Protein AF-A0A4T0ABC5-F1 (afdb_monomer_lite)

Secondary structure (DSSP, 8-state):
------SS-SS--TT--HHHHHHH--HHHHHHHSEEES----TTTTTT-B-TTT---SS--TT--HHHHHHHHHHHH-TTSPPPS-BB--SSS-EEE-HHHHTTS-HHHHHHHHHHHHH--S-HHHHHHHHHTTHHHHTT--SB----HHHHHHHHH---S---SSSS--TTT----SSSSPPTTTTSB-TTS-B--TTT-

pLDDT: mean 90.0, std 11.98, range [28.0, 98.31]

Structure (mmCIF, N/CA/C/O backbone):
data_AF-A0A4T0ABC5-F1
#
_entry.id   AF-A0A4T0ABC5-F1
#
loop_
_atom_site.group_PDB
_atom_site.id
_atom_site.type_symbol
_atom_site.label_atom_id
_atom_site.label_alt_id
_atom_site.label_comp_id
_atom_site.label_asym_id
_atom_site.label_entity_id
_atom_site.label_seq_id
_atom_site.pdbx_PDB_ins_code
_atom_site.Cartn_x
_atom_site.Cartn_y
_atom_site.Cartn_z
_atom_site.occupancy
_atom_site.B_iso_or_equiv
_atom_site.auth_seq_id
_atom_site.auth_comp_id
_atom_site.auth_asym_id
_atom_site.auth_atom_id
_atom_site.pdbx_PDB_model_num
ATOM 1 N N . MET A 1 1 ? 17.453 2.826 13.432 1.00 28.00 1 MET A N 1
ATOM 2 C CA . MET A 1 1 ? 17.153 3.620 12.219 1.00 28.00 1 MET A CA 1
ATOM 3 C C . MET A 1 1 ? 16.015 2.924 11.501 1.00 28.00 1 MET A C 1
ATOM 5 O O . MET A 1 1 ? 16.267 2.026 10.711 1.00 28.00 1 MET A O 1
ATO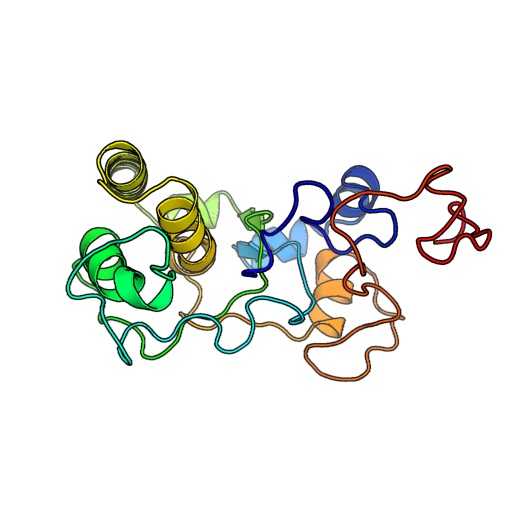M 9 N N . SER A 1 2 ? 14.775 3.271 11.853 1.00 32.69 2 SER A N 1
ATOM 10 C CA . SER A 1 2 ? 13.608 2.843 11.079 1.00 32.69 2 SER A CA 1
ATOM 11 C C . SER A 1 2 ? 13.778 3.388 9.658 1.00 32.69 2 SER A C 1
ATOM 13 O O . SER A 1 2 ? 14.101 4.577 9.532 1.00 32.69 2 SER A O 1
ATOM 15 N N . PRO A 1 3 ? 13.640 2.579 8.597 1.00 41.06 3 PRO A N 1
ATOM 16 C CA . PRO A 1 3 ? 13.662 3.103 7.247 1.00 41.06 3 PRO A CA 1
ATOM 17 C C . PRO A 1 3 ? 12.389 3.934 7.093 1.00 41.06 3 PRO A C 1
ATOM 19 O O . PRO A 1 3 ? 11.307 3.410 6.849 1.00 41.06 3 PRO A O 1
ATOM 22 N N . PHE A 1 4 ? 12.498 5.245 7.298 1.00 41.34 4 PHE A N 1
ATOM 23 C CA . PHE A 1 4 ? 11.475 6.169 6.837 1.00 41.34 4 PHE A CA 1
ATOM 24 C C . PHE A 1 4 ? 11.279 5.883 5.343 1.00 41.34 4 PHE A C 1
ATOM 26 O O . PHE A 1 4 ? 12.242 6.001 4.581 1.00 41.34 4 PHE A O 1
ATOM 33 N N . CYS A 1 5 ? 10.068 5.461 4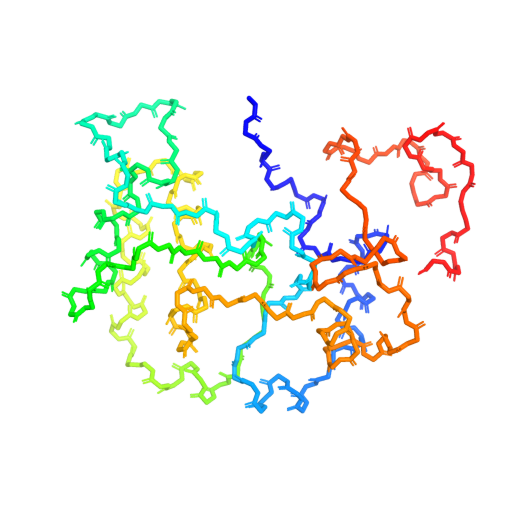.943 1.00 46.62 5 CYS A N 1
ATOM 34 C CA . CYS A 1 5 ? 9.661 5.349 3.537 1.00 46.62 5 CYS A CA 1
ATOM 35 C C . CYS A 1 5 ? 9.800 6.782 2.954 1.00 46.62 5 CYS A C 1
ATOM 37 O O . CYS A 1 5 ? 8.964 7.660 3.168 1.00 46.62 5 CYS A O 1
ATOM 39 N N . ALA A 1 6 ? 10.978 7.060 2.380 1.00 38.78 6 ALA A N 1
ATOM 40 C CA . ALA A 1 6 ? 11.422 8.385 1.970 1.00 38.78 6 ALA A CA 1
ATOM 41 C C . ALA A 1 6 ? 10.607 8.879 0.771 1.00 38.78 6 ALA A C 1
ATOM 43 O O . ALA A 1 6 ? 10.177 8.092 -0.068 1.00 38.78 6 ALA A O 1
ATOM 44 N N . LEU A 1 7 ? 10.455 10.202 0.667 1.00 41.31 7 LEU A N 1
ATOM 45 C CA . LEU A 1 7 ? 9.673 10.900 -0.365 1.00 41.31 7 LEU A CA 1
ATOM 46 C C . LEU A 1 7 ? 10.049 10.534 -1.821 1.00 41.31 7 LEU A C 1
ATOM 48 O O . LEU A 1 7 ? 9.263 10.773 -2.735 1.00 41.31 7 LEU A O 1
ATOM 52 N N . TYR A 1 8 ? 11.227 9.939 -2.032 1.00 48.62 8 TYR A N 1
ATOM 53 C CA . TYR A 1 8 ? 11.707 9.399 -3.303 1.00 48.62 8 TYR A CA 1
ATOM 54 C C . TYR A 1 8 ? 11.655 7.866 -3.246 1.00 48.62 8 TYR A C 1
ATOM 56 O O . TYR A 1 8 ? 12.639 7.226 -2.888 1.00 48.62 8 TYR A O 1
ATOM 64 N N . GLY A 1 9 ? 10.491 7.269 -3.516 1.00 59.19 9 GLY A N 1
ATOM 65 C CA . GLY A 1 9 ? 10.377 5.808 -3.464 1.00 59.19 9 GLY A CA 1
ATOM 66 C C . GLY A 1 9 ? 9.021 5.240 -3.086 1.00 59.19 9 GLY A C 1
ATOM 67 O O . GLY A 1 9 ? 9.003 4.210 -2.430 1.00 59.19 9 GLY A O 1
ATOM 68 N N . TYR A 1 10 ? 7.901 5.862 -3.468 1.00 70.88 10 TYR A N 1
ATOM 69 C CA . TYR A 1 10 ? 6.564 5.290 -3.224 1.00 70.88 10 TYR A CA 1
ATOM 70 C C . TYR A 1 10 ? 6.116 4.275 -4.287 1.00 70.88 10 TYR A C 1
ATOM 72 O O . TYR A 1 10 ? 5.101 3.613 -4.098 1.00 70.88 10 TYR A O 1
ATOM 80 N N . ASN A 1 11 ? 6.860 4.153 -5.390 1.00 80.69 11 ASN A N 1
ATOM 81 C CA . ASN A 1 11 ? 6.592 3.221 -6.485 1.00 80.69 11 ASN A CA 1
ATOM 82 C C . ASN A 1 11 ? 7.844 2.407 -6.826 1.00 80.69 11 ASN A C 1
ATOM 84 O O . ASN A 1 11 ? 8.946 2.748 -6.391 1.00 80.69 11 ASN A O 1
ATOM 88 N N . ASP A 1 12 ? 7.630 1.361 -7.618 1.00 89.31 12 ASP A N 1
ATOM 89 C CA . ASP A 1 12 ? 8.653 0.408 -8.041 1.00 89.31 12 ASP A CA 1
ATOM 90 C C . ASP A 1 12 ? 9.212 0.704 -9.445 1.00 89.31 12 ASP A C 1
ATOM 92 O O . ASP A 1 12 ? 9.789 -0.172 -10.088 1.00 89.31 12 ASP A O 1
ATOM 96 N N . ASP A 1 13 ? 9.012 1.912 -9.982 1.00 89.69 13 ASP A N 1
ATOM 97 C CA . ASP A 1 13 ? 9.684 2.303 -11.222 1.00 89.69 13 ASP A CA 1
ATOM 98 C C . ASP A 1 13 ? 11.185 2.515 -10.932 1.00 89.69 13 ASP A C 1
ATOM 100 O O . ASP A 1 13 ? 11.518 3.229 -9.981 1.00 89.69 13 ASP A O 1
ATOM 104 N N . PRO A 1 14 ? 12.106 1.953 -11.741 1.00 88.12 14 PRO A N 1
ATOM 105 C CA . PRO A 1 14 ? 13.549 2.095 -11.530 1.00 88.12 14 PRO A CA 1
ATOM 106 C C . PRO A 1 14 ? 14.033 3.549 -11.490 1.00 88.12 14 PRO A C 1
ATOM 108 O O . PRO A 1 14 ? 15.075 3.844 -10.902 1.00 88.12 14 PRO A O 1
ATOM 111 N N . LEU A 1 15 ? 13.291 4.467 -12.123 1.00 87.56 15 LEU A N 1
ATOM 112 C CA . LEU A 1 15 ? 13.595 5.896 -12.147 1.00 87.56 15 LEU A CA 1
ATOM 113 C C . LEU A 1 15 ? 12.816 6.694 -11.092 1.00 87.56 15 LEU A C 1
ATOM 115 O O . LEU A 1 15 ? 12.972 7.916 -11.013 1.00 87.56 15 LEU A O 1
ATOM 119 N N . TYR A 1 16 ? 12.000 6.017 -10.280 1.00 85.06 16 TYR A N 1
ATOM 120 C CA . TYR A 1 16 ? 11.042 6.591 -9.337 1.00 85.06 16 TYR A CA 1
ATOM 121 C C . TYR A 1 16 ? 10.036 7.539 -10.008 1.00 85.06 16 TYR A C 1
ATOM 123 O O . TYR A 1 16 ? 9.537 8.481 -9.386 1.00 85.06 16 TYR A O 1
ATOM 131 N N . ASP A 1 17 ? 9.721 7.295 -11.284 1.00 86.00 17 ASP A N 1
ATOM 132 C CA . ASP A 1 17 ? 8.836 8.136 -12.082 1.00 86.00 17 ASP A CA 1
ATOM 133 C C . ASP A 1 17 ? 7.376 7.654 -12.012 1.00 86.00 17 ASP A C 1
ATOM 135 O O . ASP A 1 17 ? 6.970 6.611 -12.544 1.00 86.00 17 ASP A O 1
ATOM 139 N N . GLY A 1 18 ? 6.539 8.480 -11.382 1.00 86.69 18 GLY A N 1
ATOM 140 C CA . GLY A 1 18 ? 5.106 8.231 -11.289 1.00 86.69 18 GLY A CA 1
ATOM 141 C C . GLY A 1 18 ? 4.389 8.249 -12.643 1.00 86.69 18 GLY A C 1
ATOM 142 O O . GLY A 1 18 ? 3.420 7.517 -12.814 1.00 86.69 18 GLY A O 1
ATOM 143 N N . VAL A 1 19 ? 4.841 9.027 -13.632 1.00 89.31 19 VAL A N 1
ATOM 144 C CA . VAL A 1 19 ? 4.195 9.089 -14.956 1.00 89.31 19 VAL A CA 1
ATOM 145 C C . VAL A 1 19 ? 4.342 7.754 -15.679 1.00 89.31 19 VAL A C 1
ATOM 147 O O . VAL A 1 19 ? 3.366 7.249 -16.236 1.00 89.31 19 VAL A O 1
ATOM 150 N N . ARG A 1 20 ? 5.533 7.149 -15.619 1.00 88.50 20 ARG A N 1
ATOM 151 C CA . ARG A 1 20 ? 5.809 5.824 -16.191 1.00 88.50 20 ARG A CA 1
ATOM 152 C C . ARG A 1 20 ? 4.930 4.756 -15.556 1.00 88.50 20 ARG A C 1
ATOM 154 O O . ARG A 1 20 ? 4.227 4.047 -16.279 1.00 88.50 20 ARG A O 1
ATOM 161 N N . THR A 1 21 ? 4.881 4.739 -14.225 1.00 89.00 21 THR A N 1
ATOM 162 C CA . THR A 1 21 ? 3.997 3.870 -13.433 1.00 89.00 21 THR A CA 1
ATOM 163 C C . THR A 1 21 ? 2.533 4.020 -13.868 1.00 89.00 21 THR A C 1
ATOM 165 O O . THR A 1 21 ? 1.889 3.048 -14.262 1.00 89.00 21 THR A O 1
ATOM 168 N N . LEU A 1 22 ? 2.008 5.251 -13.877 1.00 91.38 22 LEU A N 1
ATOM 169 C CA . LEU A 1 22 ? 0.606 5.535 -14.200 1.00 91.38 22 LEU A CA 1
ATOM 170 C C . LEU A 1 22 ? 0.250 5.210 -15.659 1.00 91.38 22 LEU A C 1
ATOM 172 O O . LEU A 1 22 ? -0.854 4.739 -15.924 1.00 91.38 22 LEU A O 1
ATOM 176 N N . SER A 1 23 ? 1.171 5.423 -16.604 1.00 93.31 23 SER A N 1
ATOM 177 C CA . SER A 1 23 ? 0.945 5.159 -18.034 1.00 93.31 23 SER A CA 1
ATOM 178 C C . SER A 1 23 ? 0.730 3.680 -18.370 1.00 93.31 23 SER A C 1
ATOM 180 O O . SER A 1 23 ? 0.126 3.364 -19.395 1.00 93.31 23 SER A O 1
ATOM 182 N N . ARG A 1 24 ? 1.207 2.777 -17.506 1.00 94.38 24 ARG A N 1
ATOM 183 C CA . ARG A 1 24 ? 1.129 1.323 -17.688 1.00 94.38 24 ARG A CA 1
ATOM 184 C C . ARG A 1 24 ? -0.053 0.679 -16.960 1.00 94.38 24 ARG A C 1
ATOM 186 O O . ARG A 1 24 ? -0.340 -0.495 -17.206 1.00 94.38 24 ARG A O 1
ATOM 193 N N . LEU A 1 25 ? -0.746 1.434 -16.101 1.00 94.75 25 LEU A N 1
ATOM 194 C CA . LEU A 1 25 ? -1.810 0.912 -15.247 1.00 94.75 25 LEU A CA 1
ATOM 195 C C . LEU A 1 25 ? -2.923 0.227 -16.040 1.00 94.75 25 LEU A C 1
ATOM 197 O O . LEU A 1 25 ? -3.588 0.825 -16.889 1.00 94.75 25 LEU A O 1
ATOM 201 N N . GLN A 1 26 ? -3.198 -1.021 -15.678 1.00 97.06 26 GLN A N 1
ATOM 202 C CA . GLN A 1 26 ? -4.308 -1.788 -16.222 1.00 97.06 26 GLN A CA 1
ATOM 203 C C . GLN A 1 26 ? -5.594 -1.517 -15.443 1.00 97.06 26 GLN A C 1
ATOM 205 O O . GLN A 1 26 ? -5.928 -2.208 -14.480 1.00 97.06 26 GLN A O 1
ATOM 210 N N . LEU A 1 27 ? -6.357 -0.516 -15.893 1.00 96.00 27 LEU A N 1
ATOM 211 C CA . LEU A 1 27 ? -7.620 -0.129 -15.253 1.00 96.00 27 LEU A CA 1
ATOM 212 C C . LEU A 1 27 ? -8.613 -1.293 -15.144 1.00 96.00 27 LEU A C 1
ATOM 214 O O . LEU A 1 27 ? -9.282 -1.408 -14.124 1.00 96.00 27 LEU A O 1
ATOM 218 N N . THR A 1 28 ? -8.687 -2.176 -16.145 1.00 97.06 28 THR A N 1
ATOM 219 C CA . THR A 1 28 ? -9.562 -3.360 -16.099 1.00 97.06 28 THR A CA 1
ATOM 220 C C . THR A 1 28 ? -9.227 -4.249 -14.904 1.00 97.06 28 THR A C 1
ATOM 222 O O . THR A 1 28 ? -10.120 -4.591 -14.134 1.00 97.06 28 THR A O 1
ATOM 225 N N . TYR A 1 29 ? -7.940 -4.535 -14.684 1.00 96.94 29 TYR A N 1
ATOM 226 C CA . TYR A 1 29 ? -7.495 -5.334 -13.545 1.00 96.94 29 TYR A CA 1
ATOM 227 C C . TYR A 1 29 ? -7.793 -4.638 -12.210 1.00 96.94 29 TYR A C 1
ATOM 229 O O . TYR A 1 29 ? -8.288 -5.268 -11.282 1.00 96.94 29 TYR A O 1
ATOM 237 N N . ILE A 1 30 ? -7.573 -3.323 -12.117 1.00 95.56 30 ILE A N 1
ATOM 238 C CA . ILE A 1 30 ? -7.879 -2.545 -10.902 1.00 95.56 30 ILE A CA 1
ATOM 239 C C . ILE A 1 30 ? -9.380 -2.580 -10.588 1.00 95.56 30 ILE A C 1
ATOM 241 O O . ILE A 1 30 ? -9.768 -2.736 -9.431 1.00 95.56 30 ILE A O 1
ATOM 245 N N . LEU A 1 31 ? -10.236 -2.445 -11.604 1.00 97.31 31 LEU A N 1
ATOM 246 C CA . LEU A 1 31 ? -11.689 -2.512 -11.442 1.00 97.31 31 LEU A CA 1
ATOM 247 C C . LEU A 1 31 ? -12.152 -3.909 -11.006 1.00 97.31 31 LEU A C 1
ATOM 249 O O . LEU A 1 31 ? -13.045 -4.001 -10.168 1.00 97.31 31 LEU A O 1
ATOM 253 N N . GLU A 1 32 ? -11.538 -4.971 -11.532 1.00 97.06 32 GLU A N 1
ATOM 254 C CA . GLU A 1 32 ? -11.811 -6.359 -11.136 1.00 97.06 32 GLU A CA 1
ATOM 255 C C . GLU A 1 32 ? -11.354 -6.658 -9.704 1.00 97.06 32 GLU A C 1
ATOM 257 O O . GLU A 1 32 ? -12.093 -7.263 -8.930 1.00 97.06 32 GLU A O 1
ATOM 262 N N . GLN A 1 33 ? -10.147 -6.225 -9.330 1.00 97.31 33 GLN A N 1
ATOM 263 C CA . GLN A 1 33 ? -9.591 -6.472 -7.999 1.00 97.31 33 GLN A CA 1
ATOM 264 C C . GLN A 1 33 ? -10.176 -5.561 -6.924 1.00 97.31 33 GLN A C 1
ATOM 266 O O . GLN A 1 33 ? -10.122 -5.896 -5.738 1.00 97.31 33 GLN A O 1
ATOM 271 N N . GLY A 1 34 ? -10.693 -4.397 -7.308 1.00 97.62 34 GLY A N 1
ATOM 272 C CA . GLY A 1 34 ? -11.280 -3.412 -6.412 1.00 97.62 34 GLY A CA 1
ATOM 273 C C . GLY A 1 34 ? -10.269 -2.571 -5.629 1.00 97.62 34 GLY A C 1
ATOM 274 O O . GLY A 1 34 ? -10.490 -1.375 -5.463 1.00 97.62 34 GLY A O 1
ATOM 275 N N . TYR A 1 35 ? -9.158 -3.170 -5.201 1.00 97.44 35 TYR A N 1
ATOM 276 C CA . TYR A 1 35 ? -8.011 -2.527 -4.561 1.00 97.44 35 TYR A CA 1
ATOM 277 C C . TYR A 1 35 ? -6.712 -3.171 -5.045 1.00 97.44 35 TYR A C 1
ATOM 279 O O . TYR A 1 35 ? -6.618 -4.400 -5.100 1.00 97.44 35 TYR A O 1
ATOM 287 N N . VAL A 1 36 ? -5.717 -2.339 -5.353 1.00 95.62 36 VAL A N 1
ATOM 288 C CA . VAL A 1 36 ? -4.365 -2.738 -5.760 1.00 95.62 36 VAL A CA 1
ATOM 289 C C . VAL A 1 36 ? -3.354 -1.762 -5.151 1.00 95.62 36 VAL A C 1
ATOM 291 O O . VAL A 1 36 ? -3.486 -0.554 -5.348 1.00 95.62 36 VAL A O 1
ATOM 294 N N . ASN A 1 37 ? -2.337 -2.272 -4.452 1.00 94.06 37 ASN A N 1
ATOM 295 C CA . ASN A 1 37 ? -1.158 -1.479 -4.093 1.00 94.06 37 ASN A CA 1
ATOM 296 C C . ASN A 1 37 ? -0.282 -1.298 -5.348 1.00 94.06 37 ASN A C 1
ATOM 298 O O . ASN A 1 37 ? -0.139 -2.235 -6.131 1.00 94.06 37 ASN A O 1
ATOM 302 N N . LEU A 1 38 ? 0.246 -0.093 -5.580 1.00 92.69 38 LEU A N 1
ATOM 303 C CA . LEU A 1 38 ? 1.089 0.187 -6.749 1.00 92.69 38 LEU A CA 1
ATOM 304 C C . LEU A 1 38 ? 2.551 -0.243 -6.552 1.00 92.69 38 LEU A C 1
ATOM 306 O O . LEU A 1 38 ? 3.320 -0.209 -7.510 1.00 92.69 38 LEU A O 1
ATOM 310 N N . ARG A 1 39 ? 2.915 -0.676 -5.342 1.00 92.56 39 ARG A N 1
ATOM 311 C CA . ARG A 1 39 ? 4.112 -1.461 -5.052 1.00 92.56 39 ARG A CA 1
ATOM 312 C C . ARG A 1 39 ? 3.788 -2.952 -5.126 1.00 92.56 39 ARG A C 1
ATOM 314 O O . ARG A 1 39 ? 2.822 -3.411 -4.518 1.00 92.56 39 ARG A O 1
ATOM 321 N N . CYS A 1 40 ? 4.621 -3.696 -5.841 1.00 94.25 40 CYS A N 1
ATOM 322 C CA . CYS A 1 40 ? 4.509 -5.136 -6.041 1.00 94.25 40 CYS A CA 1
ATOM 323 C C . CYS A 1 40 ? 5.538 -5.933 -5.230 1.00 94.25 40 CYS A C 1
ATOM 325 O O . CYS A 1 40 ? 5.231 -7.040 -4.795 1.00 94.25 40 CYS A O 1
ATOM 327 N N . VAL A 1 41 ? 6.752 -5.409 -5.014 1.00 93.62 41 VAL A N 1
ATOM 328 C CA . VAL A 1 41 ? 7.780 -6.140 -4.247 1.00 93.62 41 VAL A CA 1
ATOM 329 C C . VAL A 1 41 ? 7.491 -6.157 -2.749 1.00 93.62 41 VAL A C 1
ATOM 331 O O . VAL A 1 41 ? 6.876 -5.246 -2.189 1.00 93.62 41 VAL A O 1
ATOM 334 N N . TRP A 1 42 ? 7.984 -7.196 -2.080 1.00 93.06 42 TRP A N 1
ATOM 335 C CA . TRP A 1 42 ? 7.813 -7.419 -0.643 1.00 93.06 42 TRP A CA 1
ATOM 336 C C . TRP A 1 42 ? 8.951 -6.837 0.191 1.00 93.06 42 TRP A C 1
ATOM 338 O O . TRP A 1 42 ? 8.947 -6.979 1.407 1.00 93.06 42 TRP A O 1
ATOM 348 N N . THR A 1 43 ? 9.911 -6.155 -0.443 1.00 86.62 43 THR A N 1
ATOM 349 C CA . THR A 1 43 ? 11.126 -5.622 0.196 1.00 86.62 43 THR A CA 1
ATOM 350 C C . THR A 1 43 ? 10.854 -4.820 1.471 1.00 86.62 43 THR A C 1
ATOM 352 O O . THR A 1 43 ? 11.711 -4.760 2.346 1.00 86.62 43 THR A O 1
ATOM 355 N N . LEU A 1 44 ? 9.676 -4.200 1.573 1.00 86.06 44 LEU A N 1
ATOM 356 C CA . LEU A 1 44 ? 9.175 -3.550 2.778 1.00 86.06 44 LEU A CA 1
ATOM 357 C C . LEU A 1 44 ? 7.699 -3.928 2.949 1.00 86.06 44 LEU A C 1
ATOM 359 O O . LEU A 1 44 ? 6.946 -3.811 1.980 1.00 86.06 44 LEU A O 1
ATOM 363 N N . GLY A 1 45 ? 7.271 -4.314 4.151 1.00 89.31 45 GLY A N 1
ATOM 364 C CA . GLY A 1 45 ? 5.856 -4.453 4.504 1.00 89.31 45 GLY A CA 1
ATOM 365 C C . GLY A 1 45 ? 5.217 -5.840 4.363 1.00 89.31 45 GLY A C 1
ATOM 366 O O . GLY A 1 45 ? 4.233 -6.151 5.036 1.00 89.31 45 GLY A O 1
ATOM 367 N N . CYS A 1 46 ? 5.758 -6.699 3.504 1.00 93.06 46 CYS A N 1
ATOM 368 C CA . CYS A 1 46 ? 5.252 -8.056 3.297 1.00 93.06 46 CYS A CA 1
ATOM 369 C C . CYS A 1 46 ? 6.264 -9.107 3.778 1.00 93.06 46 CYS A C 1
ATOM 371 O O . CYS A 1 46 ? 7.467 -8.873 3.683 1.00 93.06 46 CYS A O 1
ATOM 373 N N . PRO A 1 47 ? 5.813 -10.295 4.225 1.00 93.00 47 PRO A N 1
ATOM 374 C CA . PRO A 1 47 ? 4.415 -10.691 4.434 1.00 93.00 47 PRO A CA 1
ATOM 375 C C . PRO A 1 47 ? 3.861 -10.350 5.826 1.00 93.00 47 PRO A C 1
ATOM 377 O O . PRO A 1 47 ? 2.649 -10.355 6.016 1.00 93.00 47 PRO A O 1
ATOM 380 N N . HIS A 1 48 ? 4.733 -10.061 6.790 1.00 93.31 48 HIS A N 1
ATOM 381 C CA . HIS A 1 48 ? 4.383 -9.881 8.197 1.00 93.31 48 HIS A CA 1
ATOM 382 C C . HIS A 1 48 ? 5.121 -8.662 8.747 1.00 93.31 48 HIS A C 1
ATOM 384 O O . HIS A 1 48 ? 6.145 -8.801 9.406 1.00 93.31 48 HIS A O 1
ATOM 390 N N . GLU A 1 49 ? 4.657 -7.464 8.401 1.00 92.62 49 GLU A N 1
ATOM 391 C CA . GLU A 1 49 ? 5.290 -6.243 8.908 1.00 92.62 49 GLU A CA 1
ATOM 392 C C . GLU A 1 49 ? 4.882 -5.964 10.339 1.00 92.62 49 GLU A C 1
ATOM 394 O O . GLU A 1 49 ? 5.730 -5.627 11.155 1.00 92.62 49 GLU A O 1
ATOM 399 N N . ILE A 1 50 ? 3.579 -6.062 10.610 1.00 94.00 50 ILE A N 1
ATOM 400 C CA . ILE A 1 50 ? 3.026 -5.670 11.897 1.00 94.00 50 ILE A CA 1
ATOM 401 C C . ILE A 1 50 ? 2.533 -6.905 12.623 1.00 94.00 50 ILE A C 1
ATOM 403 O O . ILE A 1 50 ? 1.745 -7.682 12.076 1.00 94.00 50 ILE A O 1
ATOM 407 N N . HIS A 1 51 ? 2.962 -7.038 13.875 1.00 94.94 51 HIS A N 1
ATOM 408 C CA . HIS A 1 51 ? 2.541 -8.075 14.814 1.00 94.94 51 HIS A CA 1
ATOM 409 C C . HIS A 1 51 ? 1.809 -7.433 16.002 1.00 94.94 51 HIS A C 1
ATOM 411 O O . HIS A 1 51 ? 2.412 -7.195 17.050 1.00 94.94 51 HIS A O 1
ATOM 417 N N . PRO A 1 52 ? 0.501 -7.120 15.872 1.00 92.81 52 PRO A N 1
ATOM 418 C CA . PRO A 1 52 ? -0.202 -6.271 16.838 1.00 92.81 52 PRO A CA 1
ATOM 419 C C . PRO A 1 52 ? -0.281 -6.843 18.26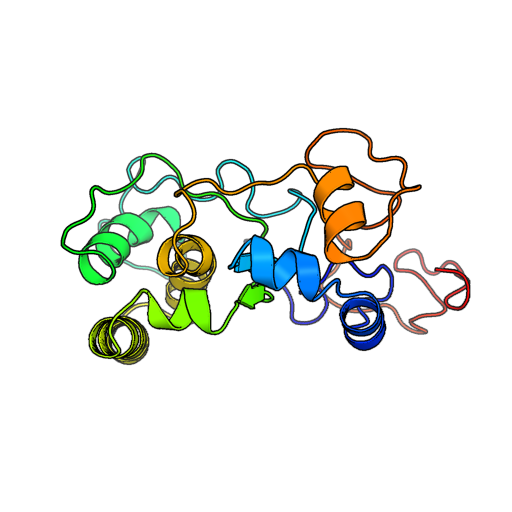2 1.00 92.81 52 PRO A C 1
ATOM 421 O O . PRO A 1 52 ? -0.604 -6.115 19.199 1.00 92.81 52 PRO A O 1
ATOM 424 N N . LEU A 1 53 ? -0.069 -8.153 18.426 1.00 91.38 53 LEU A N 1
ATOM 425 C CA . LEU A 1 53 ? -0.290 -8.872 19.682 1.00 91.38 53 LEU A CA 1
ATOM 426 C C . LEU A 1 53 ? 0.996 -9.200 20.453 1.00 91.38 53 LEU A C 1
ATOM 428 O O . LEU A 1 53 ? 0.893 -9.627 21.603 1.00 91.38 53 LEU A O 1
ATOM 432 N N . ASP A 1 54 ? 2.176 -9.001 19.864 1.00 88.06 54 ASP A N 1
ATOM 433 C CA . ASP A 1 54 ? 3.428 -9.476 20.461 1.00 88.06 54 ASP A CA 1
ATOM 434 C C . ASP A 1 54 ? 3.839 -8.616 21.661 1.00 88.06 54 ASP A C 1
ATOM 436 O O . ASP A 1 54 ? 4.059 -9.132 22.761 1.00 88.06 54 ASP A O 1
ATOM 440 N N . HIS A 1 55 ? 3.905 -7.293 21.478 1.00 79.88 55 HIS A N 1
ATOM 441 C CA . HIS A 1 55 ? 4.436 -6.366 22.481 1.00 79.88 55 HIS A CA 1
ATOM 442 C C . HIS A 1 55 ? 3.725 -4.997 22.434 1.00 79.88 55 HIS A C 1
ATOM 444 O O . HIS A 1 55 ? 4.255 -4.065 21.828 1.00 79.88 55 HIS A O 1
ATOM 450 N N . PRO A 1 56 ? 2.538 -4.834 23.052 1.00 82.62 56 PRO A N 1
ATOM 451 C CA . PRO A 1 56 ? 1.892 -3.523 23.139 1.00 82.62 56 PRO A CA 1
ATOM 452 C C . PRO A 1 56 ? 2.728 -2.555 23.991 1.00 82.62 56 PRO A C 1
ATOM 454 O O . PRO A 1 56 ? 3.352 -2.966 24.969 1.00 82.62 56 PRO A O 1
ATOM 457 N N . ALA A 1 57 ? 2.736 -1.269 23.632 1.00 80.50 57 ALA A N 1
ATOM 458 C CA . ALA A 1 57 ? 3.412 -0.243 24.425 1.00 80.50 57 ALA A CA 1
ATOM 459 C C . ALA A 1 57 ? 2.583 0.123 25.664 1.00 80.50 57 ALA A C 1
ATOM 461 O O . ALA A 1 57 ? 1.405 0.458 25.546 1.00 80.50 57 ALA A O 1
ATOM 462 N N . ASP A 1 58 ? 3.223 0.126 26.837 1.00 78.31 58 ASP A N 1
ATOM 463 C CA . ASP A 1 58 ? 2.634 0.674 28.068 1.00 78.31 58 ASP A CA 1
ATOM 464 C C . ASP A 1 58 ? 2.620 2.216 28.055 1.00 78.31 58 ASP A C 1
ATOM 466 O O . ASP A 1 58 ? 1.707 2.842 28.591 1.00 78.31 58 ASP A O 1
ATOM 470 N N . GLU A 1 59 ? 3.625 2.830 27.420 1.00 85.56 59 GLU A N 1
ATOM 471 C CA . GLU A 1 59 ? 3.769 4.277 27.238 1.00 85.56 59 GLU A CA 1
ATOM 472 C C . GLU A 1 59 ? 4.257 4.575 25.813 1.00 85.56 59 GLU A C 1
ATOM 474 O O . GLU A 1 59 ? 5.142 3.893 25.291 1.00 85.56 59 GLU A O 1
ATOM 479 N N . ILE A 1 60 ? 3.674 5.595 25.177 1.00 86.25 60 ILE A N 1
ATOM 480 C CA . ILE A 1 60 ? 4.060 6.034 23.832 1.00 86.25 60 ILE A CA 1
ATOM 481 C C . ILE A 1 60 ? 5.230 7.013 23.957 1.00 86.25 60 ILE A C 1
ATOM 483 O O . ILE A 1 60 ? 5.134 8.034 24.634 1.00 86.25 60 ILE A O 1
ATOM 487 N N . THR A 1 61 ? 6.334 6.701 23.288 1.00 85.00 61 THR A N 1
ATOM 488 C CA . THR A 1 61 ? 7.578 7.481 23.285 1.00 85.00 61 THR A CA 1
ATOM 489 C C . THR A 1 61 ? 8.080 7.672 21.853 1.00 85.00 61 THR A C 1
ATOM 491 O O . THR A 1 61 ? 7.548 7.079 20.917 1.00 85.00 61 THR A O 1
ATOM 494 N N . SER A 1 62 ? 9.154 8.443 21.666 1.00 79.62 62 SER A N 1
ATOM 495 C CA . SER A 1 62 ? 9.786 8.619 20.348 1.00 79.62 62 SER A CA 1
ATOM 496 C C . SER A 1 62 ? 10.370 7.329 19.753 1.00 79.62 62 SER A C 1
ATOM 498 O O . SER A 1 62 ? 10.639 7.277 18.558 1.00 79.62 62 SER A O 1
ATOM 500 N N . GLU A 1 63 ? 10.589 6.298 20.576 1.00 82.12 63 GLU A N 1
ATOM 501 C CA . GLU A 1 63 ? 11.092 4.983 20.149 1.00 82.12 63 GLU A CA 1
ATOM 502 C C . GLU A 1 63 ? 9.956 3.973 19.915 1.00 82.12 63 GLU A C 1
ATOM 504 O O . GLU A 1 63 ? 10.204 2.803 19.624 1.00 82.12 63 GLU A O 1
ATOM 509 N N . THR A 1 64 ? 8.698 4.393 20.075 1.00 86.25 64 THR A N 1
ATOM 510 C CA . THR A 1 64 ? 7.544 3.530 19.838 1.00 86.25 64 THR A CA 1
ATOM 511 C C . THR A 1 64 ? 7.439 3.187 18.355 1.00 86.25 64 THR A C 1
ATOM 513 O O . THR A 1 64 ? 7.594 4.038 17.481 1.00 86.25 64 THR A O 1
ATOM 516 N N . HIS A 1 65 ? 7.152 1.919 18.073 1.00 88.06 65 HIS A N 1
ATOM 517 C CA . HIS A 1 65 ? 6.948 1.397 16.723 1.00 88.06 65 HIS A CA 1
ATOM 518 C C . HIS A 1 65 ? 5.467 1.107 16.463 1.00 88.06 65 HIS A C 1
ATOM 520 O O . HIS A 1 65 ? 4.683 0.944 17.399 1.00 88.06 65 HIS A O 1
ATOM 526 N N . ALA A 1 66 ? 5.086 1.005 15.186 1.00 87.94 66 ALA A N 1
ATOM 527 C CA . ALA A 1 66 ? 3.698 0.767 14.791 1.00 87.94 66 ALA A CA 1
ATOM 528 C C . ALA A 1 66 ? 3.101 -0.488 15.449 1.00 87.94 66 ALA A C 1
ATOM 530 O O . ALA A 1 66 ? 1.989 -0.411 15.960 1.00 87.94 66 ALA A O 1
ATOM 531 N N . ASP A 1 67 ? 3.853 -1.588 15.539 1.00 89.75 67 ASP A N 1
ATOM 532 C CA . ASP A 1 67 ? 3.437 -2.851 16.179 1.00 89.75 67 ASP A CA 1
ATOM 533 C C . ASP A 1 67 ? 2.888 -2.661 17.587 1.00 89.75 67 ASP A C 1
ATOM 535 O O . ASP A 1 67 ? 1.913 -3.299 17.979 1.00 89.75 67 ASP A O 1
ATOM 539 N N . GLN A 1 68 ? 3.478 -1.724 18.326 1.00 92.00 68 GLN A N 1
ATOM 540 C CA . GLN A 1 68 ? 3.160 -1.491 19.725 1.00 92.00 68 GLN A CA 1
ATOM 541 C C . GLN A 1 68 ? 1.860 -0.698 19.914 1.00 92.00 68 GLN A C 1
ATOM 543 O O . GLN A 1 68 ? 1.260 -0.756 20.988 1.00 92.00 68 GLN A O 1
ATOM 548 N N . VAL A 1 69 ? 1.417 0.037 18.887 1.00 94.81 69 VAL A N 1
ATOM 549 C CA . VAL A 1 69 ? 0.206 0.881 18.917 1.00 94.81 69 VAL A CA 1
ATOM 550 C C . VAL A 1 69 ? -0.913 0.354 18.017 1.00 94.81 69 VAL A C 1
ATOM 552 O O . VAL A 1 69 ? -2.077 0.724 18.192 1.00 94.81 69 VAL A O 1
ATOM 555 N N . TYR A 1 70 ? -0.597 -0.541 17.076 1.00 95.81 70 TYR A N 1
ATOM 556 C CA . TYR A 1 70 ? -1.524 -0.975 16.035 1.00 95.81 70 TYR A CA 1
ATOM 557 C C . TYR A 1 70 ? -2.757 -1.675 16.602 1.00 95.81 70 TYR A C 1
ATOM 559 O O . TYR A 1 70 ? -3.860 -1.423 16.137 1.00 95.81 70 TYR A O 1
ATOM 567 N N . ALA A 1 71 ? -2.616 -2.517 17.630 1.00 95.75 71 ALA A N 1
ATOM 568 C CA . ALA A 1 71 ? -3.758 -3.216 18.226 1.00 95.75 71 ALA A CA 1
ATOM 569 C C . ALA A 1 71 ? -4.795 -2.265 18.845 1.00 95.75 71 ALA A C 1
ATOM 571 O O . ALA A 1 71 ? -6.000 -2.507 18.728 1.00 95.75 71 ALA A O 1
ATOM 572 N N . ALA A 1 72 ? -4.342 -1.195 19.505 1.00 95.12 72 ALA A N 1
ATOM 573 C CA . ALA A 1 72 ? -5.229 -0.181 20.069 1.00 95.12 72 ALA A CA 1
ATOM 574 C C . ALA A 1 72 ? -5.930 0.592 18.945 1.00 95.12 72 ALA A C 1
ATOM 576 O O . ALA A 1 72 ? -7.159 0.623 18.895 1.00 95.12 72 ALA A O 1
ATOM 577 N N . ALA A 1 73 ? -5.154 1.087 17.979 1.00 96.44 73 ALA A N 1
ATOM 578 C CA . ALA A 1 73 ? -5.687 1.810 16.835 1.00 96.44 73 ALA A CA 1
ATOM 579 C C . ALA A 1 73 ? -6.656 0.963 15.991 1.00 96.44 73 ALA A C 1
ATOM 581 O O . ALA A 1 73 ? -7.709 1.439 15.572 1.00 96.44 73 ALA A O 1
ATOM 582 N N . PHE A 1 74 ? -6.355 -0.320 15.782 1.00 97.12 74 PHE A N 1
ATOM 583 C CA . PHE A 1 74 ? -7.196 -1.237 15.017 1.00 97.12 74 PHE A CA 1
ATOM 584 C C . PHE A 1 74 ? -8.581 -1.399 15.649 1.00 97.12 74 PHE A C 1
ATOM 586 O O . PHE A 1 74 ? -9.573 -1.411 14.927 1.00 97.12 74 PHE A O 1
ATOM 593 N N . LYS A 1 75 ? -8.678 -1.459 16.984 1.00 96.75 75 LYS A N 1
ATOM 594 C CA . LYS A 1 75 ? -9.970 -1.507 17.694 1.00 96.75 75 LYS A CA 1
ATOM 595 C C . LYS A 1 75 ? -10.796 -0.237 17.499 1.00 96.75 75 LYS A C 1
ATOM 597 O O . LYS A 1 75 ? -12.018 -0.311 17.453 1.00 96.75 75 LYS A O 1
ATOM 602 N N . GLU A 1 76 ? -10.156 0.921 17.390 1.00 96.62 76 GLU A N 1
ATOM 603 C CA . GLU A 1 76 ? -10.854 2.186 17.136 1.00 96.62 76 GLU A CA 1
ATOM 604 C C . GLU A 1 76 ? -11.314 2.302 15.676 1.00 96.62 76 GLU A C 1
ATOM 606 O O . GLU A 1 76 ? -12.431 2.747 15.391 1.00 96.62 76 GLU A O 1
ATOM 611 N N . LEU A 1 77 ? -10.468 1.868 14.739 1.00 96.81 77 LEU A N 1
ATOM 612 C CA . LEU A 1 77 ? -10.763 1.885 13.308 1.00 96.81 77 LEU A CA 1
ATOM 613 C C . LEU A 1 77 ? -11.841 0.841 12.952 1.00 96.81 77 LEU A C 1
ATOM 615 O O . LEU A 1 77 ? -12.792 1.153 12.221 1.00 96.81 77 LEU A O 1
ATOM 619 N N . PHE A 1 78 ? -11.738 -0.368 13.507 1.00 96.69 78 PHE A N 1
ATOM 620 C CA . PHE A 1 78 ? -12.566 -1.540 13.203 1.00 96.69 78 PHE A CA 1
ATOM 621 C C . PHE A 1 78 ? -13.156 -2.167 14.485 1.00 96.69 78 PHE A C 1
ATOM 623 O O . PHE A 1 78 ? -12.778 -3.277 14.862 1.00 96.69 78 PHE A O 1
ATOM 630 N N . PRO A 1 79 ? -14.111 -1.495 15.155 1.00 95.25 79 PRO A N 1
ATOM 631 C CA . PRO A 1 79 ? -14.609 -1.910 16.474 1.00 95.25 79 PRO A CA 1
ATOM 632 C C . PRO A 1 79 ? -15.262 -3.297 16.502 1.00 95.25 79 PRO A C 1
ATOM 634 O O . PRO A 1 79 ? -15.238 -3.965 17.534 1.00 95.25 79 PRO A O 1
ATOM 637 N N . ASP A 1 80 ? -15.814 -3.742 15.372 1.00 94.12 80 ASP A N 1
ATOM 638 C CA . ASP A 1 80 ? -16.507 -5.028 15.252 1.00 94.12 80 ASP A CA 1
ATOM 639 C C . ASP A 1 80 ? -15.610 -6.157 14.706 1.00 94.12 80 ASP A C 1
ATOM 641 O O . ASP A 1 80 ? -16.071 -7.288 14.540 1.00 94.12 80 ASP A O 1
ATOM 645 N N . ALA A 1 81 ? -14.339 -5.870 14.398 1.00 95.75 81 ALA A N 1
ATOM 646 C CA . ALA A 1 81 ? -13.405 -6.841 13.837 1.00 95.75 81 ALA A CA 1
ATOM 647 C C . ALA A 1 81 ? -12.430 -7.369 14.905 1.00 95.75 81 ALA A C 1
ATOM 649 O O . ALA A 1 81 ? -11.927 -6.596 15.725 1.00 95.75 81 ALA A O 1
ATOM 650 N N . PRO A 1 82 ? -12.103 -8.675 14.897 1.00 96.56 82 PRO A N 1
ATOM 651 C CA . PRO A 1 82 ? -11.015 -9.185 15.719 1.00 96.56 82 PRO A CA 1
ATOM 652 C C . PRO A 1 82 ? -9.679 -8.597 15.247 1.00 96.56 82 PRO A C 1
ATOM 654 O O . PRO A 1 82 ? -9.464 -8.431 14.046 1.00 96.56 82 PRO A O 1
ATOM 657 N N . ILE A 1 83 ? -8.773 -8.315 16.189 1.00 96.56 83 ILE A N 1
ATOM 658 C CA . ILE A 1 83 ? -7.409 -7.887 15.854 1.00 96.56 83 ILE A CA 1
ATOM 659 C C . ILE A 1 83 ? -6.700 -9.051 15.137 1.00 96.56 83 ILE A C 1
ATOM 661 O O . ILE A 1 83 ? -6.659 -10.148 15.700 1.00 96.56 83 ILE A O 1
ATOM 665 N N . PRO A 1 84 ? -6.138 -8.842 13.933 1.00 96.50 84 PRO A N 1
ATOM 666 C CA . PRO A 1 84 ? -5.367 -9.868 13.241 1.00 96.50 84 PRO A CA 1
ATOM 667 C C . PRO A 1 84 ? -4.063 -10.205 13.971 1.00 96.50 84 PRO A C 1
ATOM 669 O O . PRO A 1 84 ? -3.439 -9.331 14.569 1.00 96.50 84 PRO A O 1
ATOM 672 N N . GLU A 1 85 ? -3.616 -11.457 13.863 1.00 95.56 85 GLU A N 1
ATOM 673 C CA . GLU A 1 85 ? -2.317 -11.891 14.405 1.00 95.56 85 GLU A CA 1
ATOM 674 C C . GLU A 1 85 ? -1.137 -11.203 13.704 1.00 95.56 85 GLU A C 1
ATOM 676 O O . GLU A 1 85 ? -0.113 -10.927 14.324 1.00 95.56 85 GLU A O 1
ATOM 681 N N . SER A 1 86 ? -1.290 -10.899 12.413 1.00 96.44 86 SER A N 1
ATOM 682 C CA . SER A 1 86 ? -0.299 -10.182 11.620 1.00 96.44 86 SER A CA 1
ATOM 683 C C . SER A 1 86 ? -0.970 -9.340 10.537 1.00 96.44 86 SER A C 1
ATOM 685 O O . SER A 1 86 ? -2.050 -9.686 10.046 1.00 96.44 86 SER A O 1
ATOM 687 N N . ILE A 1 87 ? -0.323 -8.236 10.171 1.00 97.06 87 ILE A N 1
ATOM 688 C CA . ILE A 1 87 ? -0.694 -7.374 9.053 1.00 97.06 87 ILE A CA 1
ATOM 689 C C . ILE A 1 87 ? 0.462 -7.342 8.059 1.00 97.06 87 ILE A C 1
ATOM 691 O O . ILE A 1 87 ? 1.623 -7.176 8.443 1.00 97.06 87 ILE A O 1
ATOM 695 N N . GLY A 1 88 ? 0.131 -7.445 6.777 1.00 95.62 88 GLY A N 1
ATOM 696 C CA . GLY A 1 88 ? 1.109 -7.394 5.703 1.00 95.62 88 GLY A CA 1
ATOM 697 C C . GLY A 1 88 ? 0.525 -6.807 4.434 1.00 95.62 88 GLY A C 1
ATOM 698 O O . GLY A 1 88 ? -0.542 -7.210 3.979 1.00 95.62 88 GLY A O 1
ATOM 699 N N . VAL A 1 89 ? 1.235 -5.847 3.867 1.00 94.94 89 VAL A N 1
ATOM 700 C CA . VAL A 1 89 ? 1.024 -5.286 2.532 1.00 94.94 89 VAL A CA 1
ATOM 701 C C . VAL A 1 89 ? 2.327 -4.585 2.165 1.00 94.94 89 VAL A C 1
ATOM 703 O O . VAL A 1 89 ? 3.025 -4.101 3.053 1.00 94.94 89 VAL A O 1
ATOM 706 N N . SER A 1 90 ? 2.688 -4.518 0.887 1.00 91.38 90 SER A N 1
ATOM 707 C CA . SER A 1 90 ? 3.885 -3.777 0.487 1.00 91.38 90 SER A CA 1
ATOM 708 C C . SER A 1 90 ? 3.851 -2.329 1.027 1.00 91.38 90 SER A C 1
ATOM 710 O O . SER A 1 90 ? 2.802 -1.688 0.923 1.00 91.38 90 SER A O 1
ATOM 712 N N . CYS A 1 91 ? 4.965 -1.819 1.601 1.00 82.94 91 CYS A N 1
ATOM 713 C CA . CYS A 1 91 ? 5.049 -0.452 2.181 1.00 82.94 91 CYS A CA 1
ATOM 714 C C . CYS A 1 91 ? 4.547 0.583 1.175 1.00 82.94 91 CYS A C 1
ATOM 716 O O . CYS A 1 91 ? 4.654 0.377 -0.035 1.00 82.94 91 CYS A O 1
ATOM 718 N N . CYS A 1 92 ? 4.175 1.749 1.709 1.00 81.44 92 CYS A N 1
ATOM 719 C CA . CYS A 1 92 ? 3.735 2.959 1.024 1.00 81.44 92 CYS A CA 1
ATOM 720 C C . CYS A 1 92 ? 2.219 3.034 0.824 1.00 81.44 92 CYS A C 1
ATOM 722 O O . CYS A 1 92 ? 1.521 2.040 0.652 1.00 81.44 92 CYS A O 1
ATOM 724 N N . ALA A 1 93 ? 1.710 4.266 0.801 1.00 79.31 93 ALA A N 1
ATOM 725 C CA . ALA A 1 93 ? 0.290 4.567 0.633 1.00 79.31 93 ALA A CA 1
ATOM 726 C C . ALA A 1 93 ? -0.089 4.920 -0.821 1.00 79.31 93 ALA A C 1
ATOM 728 O O . ALA A 1 93 ? -1.023 5.691 -1.048 1.00 79.31 93 ALA A O 1
ATOM 729 N N . GLN A 1 94 ? 0.629 4.385 -1.818 1.00 89.44 94 GLN A N 1
ATOM 730 C CA . GLN A 1 94 ? 0.246 4.539 -3.221 1.00 89.44 94 GLN A CA 1
ATOM 731 C C . GLN A 1 94 ? -0.551 3.316 -3.680 1.00 89.44 94 GLN A C 1
ATOM 733 O O . GLN A 1 94 ? -0.013 2.234 -3.885 1.00 89.44 94 GLN A O 1
ATOM 738 N N . PHE A 1 95 ? -1.853 3.495 -3.866 1.00 94.19 95 PHE A N 1
ATOM 739 C CA . PHE A 1 95 ? -2.761 2.429 -4.276 1.00 94.19 95 PHE A CA 1
ATOM 740 C C . PHE A 1 95 ? -3.815 2.958 -5.247 1.00 94.19 95 PHE A C 1
ATOM 742 O O . PHE A 1 95 ? -4.080 4.159 -5.330 1.00 94.19 95 PHE A O 1
ATOM 749 N N . ALA A 1 96 ? -4.443 2.041 -5.973 1.00 95.50 96 ALA A N 1
ATOM 750 C CA . ALA A 1 96 ? -5.615 2.307 -6.785 1.00 95.50 96 ALA A CA 1
ATOM 751 C C . ALA A 1 96 ? -6.814 1.547 -6.218 1.00 95.50 96 ALA A C 1
ATOM 753 O O . ALA A 1 96 ? -6.715 0.380 -5.838 1.00 95.50 96 ALA A O 1
ATOM 754 N N . VAL A 1 97 ? -7.962 2.217 -6.177 1.00 97.44 97 VAL A N 1
ATOM 755 C CA . VAL A 1 97 ? -9.207 1.652 -5.660 1.00 97.44 97 VAL A CA 1
ATOM 756 C C . VAL A 1 97 ? -10.358 1.987 -6.601 1.00 97.44 97 VAL A C 1
ATOM 758 O O . VAL A 1 97 ? -10.471 3.099 -7.123 1.00 97.44 97 VAL A O 1
ATOM 761 N N . SER A 1 98 ? -11.222 1.008 -6.845 1.00 98.00 98 SER A N 1
ATOM 762 C CA . SER A 1 98 ? -12.402 1.197 -7.676 1.00 98.00 98 SER A CA 1
ATOM 763 C C . SER A 1 98 ? -13.481 1.983 -6.925 1.00 98.00 98 SER A C 1
ATOM 765 O O . SER A 1 98 ? -13.654 1.856 -5.711 1.00 98.00 98 SER A O 1
ATOM 767 N N . LYS A 1 99 ? -14.299 2.745 -7.662 1.00 97.69 99 LYS A N 1
ATOM 768 C CA . LYS A 1 99 ? -15.490 3.391 -7.086 1.00 97.69 99 LYS A CA 1
ATOM 769 C C . LYS A 1 99 ? -16.424 2.372 -6.427 1.00 97.69 99 LYS A C 1
ATOM 771 O O . LYS A 1 99 ? -17.005 2.675 -5.391 1.00 97.69 99 LYS A O 1
ATOM 776 N N . ALA A 1 100 ? -16.577 1.188 -7.023 1.00 98.00 100 ALA A N 1
ATOM 777 C CA . ALA A 1 100 ? -17.430 0.139 -6.476 1.00 98.00 100 ALA A CA 1
ATOM 778 C C . ALA A 1 100 ? -16.940 -0.308 -5.092 1.00 98.00 100 ALA A C 1
ATOM 780 O O . ALA A 1 100 ? -17.748 -0.402 -4.178 1.00 98.00 100 ALA A O 1
ATOM 781 N N . THR A 1 101 ? -15.629 -0.490 -4.924 1.00 98.31 101 THR A N 1
ATOM 782 C CA . THR A 1 101 ? -14.994 -0.855 -3.650 1.00 98.31 101 THR A CA 1
ATOM 783 C C . THR A 1 101 ? -15.110 0.249 -2.608 1.00 98.31 101 THR A C 1
ATOM 785 O O . THR A 1 101 ? -15.457 -0.042 -1.471 1.00 98.31 101 THR A O 1
ATOM 788 N N . ILE A 1 102 ? -14.917 1.520 -2.985 1.00 98.12 102 ILE A N 1
ATOM 789 C CA . ILE A 1 102 ? -15.148 2.649 -2.064 1.00 98.12 102 ILE A CA 1
ATOM 790 C C . ILE A 1 102 ? -16.596 2.635 -1.546 1.00 98.12 102 ILE A C 1
ATOM 792 O O . ILE A 1 102 ? -16.854 2.833 -0.366 1.00 98.12 102 ILE A O 1
ATOM 796 N N . LEU A 1 103 ? -17.564 2.383 -2.427 1.00 97.88 103 LEU A N 1
ATOM 797 C CA . LEU A 1 103 ? -18.983 2.407 -2.067 1.00 97.88 103 LEU A CA 1
ATOM 798 C C . LEU A 1 103 ? -19.456 1.171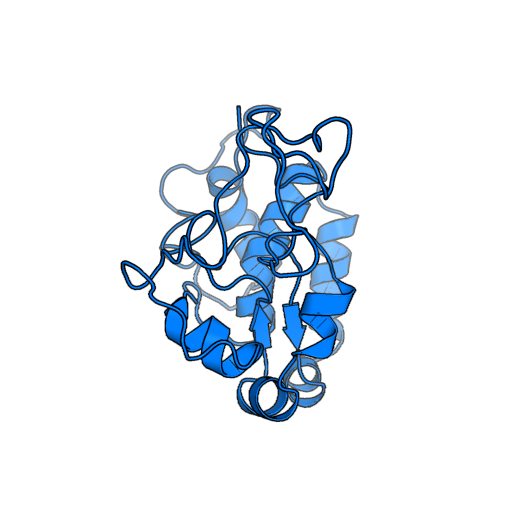 -1.286 1.00 97.88 103 LEU A C 1
ATOM 800 O O . LEU A 1 103 ? -20.609 1.150 -0.861 1.00 97.88 103 LEU A O 1
ATOM 804 N N . GLN A 1 104 ? -18.607 0.157 -1.084 1.00 97.19 104 GLN A N 1
ATOM 805 C CA . GLN A 1 104 ? -18.937 -0.974 -0.207 1.00 97.19 104 GLN A CA 1
ATOM 806 C C . GLN A 1 104 ? -18.993 -0.560 1.265 1.00 97.19 104 GLN A C 1
ATOM 808 O O . GLN A 1 104 ? -19.677 -1.222 2.045 1.00 97.19 104 GLN A O 1
ATOM 813 N N . ARG A 1 105 ? -18.316 0.533 1.644 1.00 95.81 105 ARG A N 1
ATOM 814 C CA . ARG A 1 105 ? -18.392 1.097 2.991 1.00 95.81 105 ARG A CA 1
ATOM 815 C C . ARG A 1 105 ? -19.257 2.353 3.020 1.00 95.81 105 ARG A C 1
ATOM 817 O O . ARG A 1 105 ? -19.174 3.187 2.113 1.00 95.81 105 ARG A O 1
ATOM 824 N N . PRO A 1 106 ? -20.078 2.524 4.067 1.00 97.00 106 PRO A N 1
ATOM 825 C CA . PRO A 1 106 ? -20.843 3.741 4.242 1.00 97.00 106 PRO A CA 1
ATOM 826 C C . PRO A 1 106 ? -19.900 4.906 4.575 1.00 97.00 106 PRO A C 1
ATOM 828 O O . PRO A 1 106 ? -18.801 4.733 5.109 1.00 97.00 106 PRO A O 1
ATOM 831 N N . ARG A 1 107 ? -20.332 6.122 4.238 1.00 97.69 107 ARG A N 1
ATOM 832 C CA . ARG A 1 107 ? -19.525 7.340 4.381 1.00 97.69 107 ARG A CA 1
ATOM 833 C C . ARG A 1 107 ? -19.055 7.558 5.823 1.00 97.69 107 ARG A C 1
ATOM 835 O O . ARG A 1 107 ? -17.949 8.043 6.041 1.00 97.69 107 ARG A O 1
ATOM 842 N N . GLU A 1 108 ? -19.881 7.184 6.787 1.00 97.69 108 GLU A N 1
ATOM 843 C CA . GLU A 1 108 ? -19.656 7.329 8.221 1.00 97.69 108 GLU A CA 1
ATOM 844 C C . GLU A 1 108 ? -18.402 6.573 8.690 1.00 97.69 108 GLU A C 1
ATOM 846 O O . GLU A 1 108 ? -17.713 7.031 9.600 1.00 97.69 108 GLU A O 1
ATOM 851 N N . GLU A 1 109 ? -18.048 5.454 8.045 1.00 97.00 109 GLU A N 1
ATOM 852 C CA . GLU A 1 109 ? -16.795 4.750 8.339 1.00 97.00 109 GLU A CA 1
ATOM 853 C C . GLU A 1 109 ? -15.573 5.548 7.877 1.00 97.00 109 GLU A C 1
ATOM 855 O O . GLU A 1 109 ? -14.614 5.692 8.632 1.00 97.00 109 GLU A O 1
ATOM 860 N N . TYR A 1 110 ? -15.626 6.156 6.688 1.00 97.94 110 TYR A N 1
ATOM 861 C CA . TYR A 1 110 ? -14.561 7.050 6.223 1.00 97.94 110 TYR A CA 1
ATOM 862 C C . TYR A 1 110 ? -14.416 8.285 7.115 1.00 97.94 110 TYR A C 1
ATOM 864 O O . TYR A 1 110 ? -13.301 8.733 7.386 1.00 97.94 110 TYR A O 1
ATOM 872 N N . GLU A 1 111 ? -15.531 8.826 7.607 1.00 98.12 111 GLU A N 1
ATOM 873 C CA . GLU A 1 111 ? -15.515 9.920 8.578 1.00 98.12 111 GLU A CA 1
ATOM 874 C C . GLU A 1 111 ? -14.892 9.492 9.912 1.00 98.12 111 GLU A C 1
ATOM 876 O O . GLU A 1 111 ? -14.161 10.289 10.500 1.00 98.12 111 GLU A O 1
ATOM 881 N N . ARG A 1 112 ? -15.107 8.245 10.359 1.00 97.19 112 ARG A N 1
ATOM 882 C CA . ARG A 1 112 ? -14.441 7.669 11.539 1.00 97.19 112 ARG A CA 1
ATOM 883 C C . ARG A 1 112 ? -12.932 7.558 11.335 1.00 97.19 112 ARG A C 1
ATOM 885 O O . ARG A 1 112 ? -12.195 8.067 12.172 1.00 97.19 112 ARG A O 1
ATOM 892 N N . TYR A 1 113 ? -12.470 6.979 10.225 1.00 97.50 113 TYR A N 1
ATOM 893 C CA . TYR A 1 113 ? -11.032 6.865 9.933 1.00 97.50 113 TYR A CA 1
ATOM 894 C C . TYR A 1 113 ? -10.355 8.237 9.870 1.00 97.50 113 TYR A C 1
ATOM 896 O O . TYR A 1 113 ? -9.300 8.452 10.463 1.00 97.50 113 TYR A O 1
ATOM 904 N N . ARG A 1 114 ? -10.998 9.201 9.196 1.00 97.62 114 ARG A N 1
ATOM 905 C CA . ARG A 1 114 ? -10.512 10.582 9.125 1.00 97.62 114 ARG A CA 1
ATOM 906 C C . ARG A 1 114 ? -10.474 11.239 10.501 1.00 97.62 114 ARG A C 1
ATOM 908 O O . ARG A 1 114 ? -9.539 11.975 10.783 1.00 97.62 114 ARG A O 1
ATOM 915 N N . ARG A 1 115 ? -11.504 11.037 11.326 1.00 98.12 115 ARG A N 1
ATOM 916 C CA . ARG A 1 115 ? -11.563 11.605 12.675 1.00 98.12 115 ARG A CA 1
ATOM 917 C C . ARG A 1 115 ? -10.455 11.041 13.554 1.00 98.12 115 ARG A C 1
ATOM 919 O O . ARG A 1 115 ? -9.746 11.829 14.157 1.00 98.12 115 ARG A O 1
ATOM 926 N N . TRP A 1 116 ? -10.264 9.722 13.542 1.00 97.81 116 TRP A N 1
ATOM 927 C CA . TRP A 1 116 ? -9.177 9.065 14.265 1.00 97.81 116 TRP A CA 1
ATOM 928 C C . TRP A 1 116 ? -7.817 9.675 13.902 1.00 97.81 116 TRP A C 1
ATOM 930 O O . TRP A 1 116 ? -7.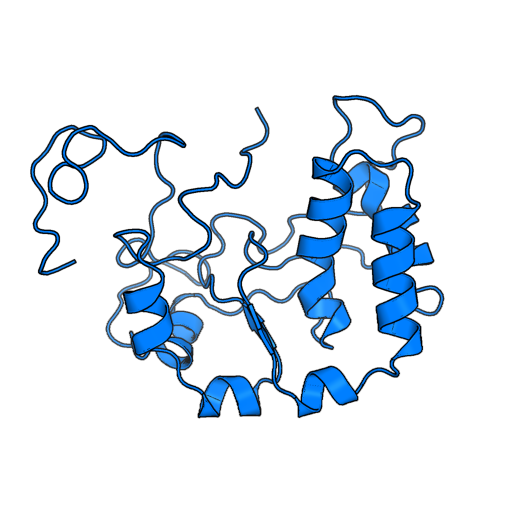082 10.082 14.790 1.00 97.81 116 TRP A O 1
ATOM 940 N N . LEU A 1 117 ? -7.535 9.865 12.607 1.00 96.56 117 LEU A N 1
ATOM 941 C CA . LEU A 1 117 ? -6.279 10.478 12.159 1.00 96.56 117 LEU A CA 1
ATOM 942 C C . LEU A 1 117 ? -6.089 11.927 12.645 1.00 96.56 117 LEU A C 1
ATOM 944 O O . LEU A 1 117 ? -4.961 12.369 12.806 1.00 96.56 117 LEU A O 1
ATOM 948 N N . LEU A 1 118 ? -7.176 12.680 12.834 1.00 96.75 118 LEU A N 1
ATOM 949 C CA . LEU A 1 118 ? -7.122 14.086 13.253 1.00 96.75 118 LEU A CA 1
ATOM 950 C C . LEU A 1 118 ? -7.104 14.280 14.771 1.00 96.75 118 LEU A C 1
ATOM 952 O O . LEU A 1 118 ? -6.692 15.342 15.228 1.00 96.75 118 LEU A O 1
ATOM 956 N N . GLU A 1 119 ? -7.633 13.318 15.522 1.00 97.06 119 GLU A N 1
ATOM 957 C CA . GLU A 1 119 ? -7.860 13.432 16.968 1.00 97.06 119 GLU A CA 1
ATOM 958 C C . GLU A 1 119 ? -6.941 12.523 17.792 1.00 97.06 119 GLU A C 1
ATOM 960 O O . GLU A 1 119 ? -6.907 12.659 19.010 1.00 97.06 119 GLU A O 1
ATOM 965 N N . THR A 1 120 ? -6.212 11.598 17.162 1.00 95.62 120 THR A N 1
ATOM 966 C CA . THR A 1 120 ? -5.260 10.725 17.857 1.00 95.62 120 THR A CA 1
ATOM 967 C C . THR A 1 120 ? -4.078 11.512 18.428 1.00 95.62 120 THR A C 1
ATOM 969 O O . THR A 1 120 ? -3.566 12.431 17.793 1.00 95.62 120 THR A O 1
ATOM 972 N N . ASP A 1 121 ? -3.608 11.104 19.608 1.00 93.56 121 ASP A N 1
ATOM 973 C CA . ASP A 1 121 ? -2.395 11.642 20.238 1.00 93.56 121 ASP A CA 1
ATOM 974 C C . ASP A 1 121 ? -1.099 11.038 19.653 1.00 93.56 121 ASP A C 1
ATOM 976 O O . ASP A 1 121 ? 0.004 11.389 20.073 1.00 93.56 121 ASP A O 1
ATOM 980 N N . LEU A 1 122 ? -1.211 10.102 18.701 1.00 93.75 122 LEU A N 1
ATOM 981 C CA . LEU A 1 122 ? -0.061 9.517 18.015 1.00 93.75 122 LEU A CA 1
ATOM 982 C C . LEU A 1 122 ? 0.618 10.544 17.105 1.00 93.75 122 LEU A C 1
ATOM 984 O O . LEU A 1 122 ? -0.041 11.235 16.330 1.00 93.75 122 LEU A O 1
ATOM 988 N N . GLU A 1 123 ? 1.951 10.563 17.120 1.00 92.56 123 GLU A N 1
ATOM 989 C CA . GLU A 1 123 ? 2.729 11.345 16.157 1.00 92.56 123 GLU A CA 1
ATOM 990 C C . GLU A 1 123 ? 2.404 10.939 14.708 1.00 92.56 123 GLU A C 1
ATOM 992 O O . GLU A 1 123 ? 2.150 9.764 14.423 1.00 92.56 123 GLU A O 1
ATOM 997 N N . ASP A 1 124 ? 2.488 11.896 13.775 1.00 91.12 124 ASP A N 1
ATOM 998 C CA . ASP A 1 124 ? 2.151 11.723 12.350 1.00 91.12 124 ASP A CA 1
ATOM 999 C C . ASP A 1 124 ? 2.810 10.490 11.706 1.00 91.12 124 ASP A C 1
ATOM 1001 O O . ASP A 1 124 ? 2.215 9.822 10.859 1.00 91.12 124 ASP A O 1
ATOM 1005 N N . GLY A 1 125 ? 4.042 10.164 12.112 1.00 89.19 125 GLY A N 1
ATOM 1006 C CA . GLY A 1 125 ? 4.754 8.983 11.622 1.00 89.19 125 GLY A CA 1
ATOM 1007 C C . GLY A 1 125 ? 4.090 7.667 12.036 1.00 89.19 125 GLY A C 1
ATOM 1008 O O . GLY A 1 125 ? 3.984 6.750 11.222 1.00 89.19 125 GLY A O 1
ATOM 1009 N N . LEU A 1 126 ? 3.603 7.577 13.277 1.00 92.69 126 LEU A N 1
ATOM 1010 C CA . LEU A 1 126 ? 2.922 6.392 13.800 1.00 92.69 126 LEU A CA 1
ATOM 1011 C C . LEU A 1 126 ? 1.495 6.288 13.271 1.00 92.69 126 LEU A C 1
ATOM 1013 O O . LEU A 1 126 ? 1.112 5.233 12.764 1.00 92.69 126 LEU A O 1
ATOM 1017 N N . SER A 1 127 ? 0.720 7.371 13.337 1.00 94.50 127 SER A N 1
ATOM 1018 C CA . SER A 1 127 ? -0.662 7.378 12.846 1.00 94.50 127 SER A CA 1
ATOM 1019 C C . SER A 1 127 ? -0.729 7.152 11.332 1.00 94.50 127 SER A C 1
ATOM 1021 O O . SER A 1 127 ? -1.555 6.371 10.849 1.00 94.50 127 SER A O 1
ATOM 1023 N N . GLY A 1 128 ? 0.209 7.741 10.583 1.00 93.31 128 GLY A N 1
ATOM 1024 C CA . GLY A 1 128 ? 0.399 7.494 9.158 1.00 93.31 128 GLY A CA 1
ATOM 1025 C C . GLY A 1 128 ? 0.733 6.033 8.854 1.00 93.31 128 GLY A C 1
ATOM 1026 O O . GLY A 1 128 ? 0.114 5.448 7.966 1.00 93.31 128 GLY A O 1
ATOM 1027 N N . ARG A 1 129 ? 1.644 5.411 9.618 1.00 92.50 129 ARG A N 1
ATOM 1028 C CA . ARG A 1 129 ? 2.001 3.990 9.460 1.00 92.50 129 ARG A CA 1
ATOM 1029 C C . ARG A 1 129 ? 0.831 3.059 9.777 1.00 92.50 129 ARG A C 1
ATOM 1031 O O . ARG A 1 129 ? 0.613 2.097 9.049 1.00 92.50 129 ARG A O 1
ATOM 1038 N N . VAL A 1 130 ? 0.042 3.351 10.810 1.00 95.19 130 VAL A N 1
ATOM 1039 C CA . VAL A 1 130 ? -1.174 2.580 11.117 1.00 95.19 130 VAL A CA 1
ATOM 1040 C C . VAL A 1 130 ? -2.151 2.611 9.940 1.00 95.19 130 VAL A C 1
ATOM 1042 O O . VAL A 1 130 ? -2.645 1.561 9.527 1.00 95.19 130 VAL A O 1
ATOM 1045 N N . LEU A 1 131 ? -2.418 3.791 9.367 1.00 95.12 131 LEU A N 1
ATOM 1046 C CA . LEU A 1 131 ? -3.310 3.885 8.209 1.00 95.12 131 LEU A CA 1
ATOM 1047 C C . LEU A 1 131 ? -2.721 3.248 6.952 1.00 95.12 131 LEU A C 1
ATOM 1049 O O . LEU A 1 131 ? -3.464 2.600 6.218 1.00 95.12 131 LEU A O 1
ATOM 1053 N N . GLU A 1 132 ? -1.414 3.386 6.718 1.00 94.25 132 GLU A N 1
ATOM 1054 C CA . GLU A 1 132 ? -0.706 2.739 5.607 1.00 94.25 132 GLU A CA 1
ATOM 1055 C C . GLU A 1 132 ? -0.996 1.232 5.570 1.00 94.25 132 GLU A C 1
ATOM 1057 O O . GLU A 1 132 ? -1.423 0.722 4.535 1.00 94.25 132 GLU A O 1
ATOM 1062 N N . TYR A 1 133 ? -0.897 0.557 6.719 1.00 95.50 133 TYR A N 1
ATOM 1063 C CA . TYR A 1 133 ? -1.191 -0.876 6.861 1.00 95.50 133 TYR A CA 1
ATOM 1064 C C . TYR A 1 133 ? -2.673 -1.190 7.108 1.00 95.50 133 TYR A C 1
ATOM 1066 O O . TYR A 1 133 ? -3.042 -2.352 7.246 1.00 95.50 133 TYR A O 1
ATOM 1074 N N . SER A 1 134 ? -3.550 -0.187 7.122 1.00 96.88 134 SER A N 1
ATOM 1075 C CA . SER A 1 134 ? -4.999 -0.392 7.215 1.00 96.88 134 SER A CA 1
ATOM 1076 C C . SER A 1 134 ? -5.706 -0.256 5.867 1.00 96.88 134 SER A C 1
ATOM 1078 O O . SER A 1 134 ? -6.824 -0.750 5.731 1.00 96.88 134 SER A O 1
ATOM 1080 N N . TRP A 1 135 ? -5.109 0.394 4.859 1.00 96.88 135 TRP A N 1
ATOM 1081 C CA . TRP A 1 135 ? -5.801 0.713 3.601 1.00 96.88 135 TRP A CA 1
ATOM 1082 C C . TRP A 1 135 ? -6.363 -0.506 2.877 1.00 96.88 135 TRP A C 1
ATOM 1084 O O . TRP A 1 135 ? -7.523 -0.491 2.463 1.00 96.88 135 TRP A O 1
ATOM 1094 N N . HIS A 1 136 ? -5.588 -1.580 2.747 1.00 97.25 136 HIS A N 1
ATOM 1095 C CA . HIS A 1 136 ? -6.054 -2.797 2.081 1.00 97.25 136 HIS A CA 1
ATOM 1096 C C . HIS A 1 136 ? -7.230 -3.438 2.831 1.00 97.25 136 HIS A C 1
ATOM 1098 O O . HIS A 1 136 ? -8.178 -3.887 2.191 1.00 97.25 136 HIS A O 1
ATOM 1104 N N . ILE A 1 137 ? -7.236 -3.379 4.166 1.00 97.62 137 ILE A N 1
ATOM 1105 C CA . ILE A 1 137 ? -8.326 -3.868 5.031 1.00 97.62 137 ILE A CA 1
ATOM 1106 C C . ILE A 1 137 ? -9.568 -2.968 4.915 1.00 97.62 137 ILE A C 1
ATOM 1108 O O . ILE A 1 137 ? -10.700 -3.449 4.776 1.00 97.62 137 ILE A O 1
ATOM 1112 N N . ILE A 1 138 ? -9.374 -1.643 4.897 1.00 97.56 138 ILE A N 1
ATOM 1113 C CA . ILE A 1 138 ? -10.434 -0.665 4.607 1.00 97.56 138 ILE A CA 1
ATOM 1114 C C . ILE A 1 138 ? -11.080 -0.998 3.259 1.00 97.56 138 ILE A C 1
ATOM 1116 O O . ILE A 1 138 ? -12.300 -0.948 3.138 1.00 97.56 138 ILE A O 1
ATOM 1120 N N . PHE A 1 139 ? -10.310 -1.415 2.260 1.00 97.69 139 PHE A N 1
ATOM 1121 C CA . PHE A 1 139 ? -10.837 -1.768 0.941 1.00 97.69 139 PHE A CA 1
ATOM 1122 C C . PHE A 1 139 ? -11.130 -3.264 0.746 1.00 97.69 139 PHE A C 1
ATOM 1124 O O . PHE A 1 139 ? -11.267 -3.728 -0.386 1.00 97.69 139 PHE A O 1
ATOM 1131 N N . GLY A 1 140 ? -11.305 -4.004 1.846 1.00 96.25 140 GLY A N 1
ATOM 1132 C CA . GLY A 1 140 ? -11.897 -5.343 1.845 1.00 96.25 140 GLY A CA 1
ATOM 1133 C C . GLY A 1 140 ? -10.938 -6.482 1.500 1.00 96.25 140 GLY A C 1
ATOM 1134 O O . GLY A 1 140 ? -11.396 -7.562 1.131 1.00 96.25 140 GLY A O 1
ATOM 1135 N N . LYS A 1 141 ? -9.625 -6.260 1.588 1.00 97.50 141 LYS A N 1
ATOM 1136 C CA . LYS A 1 141 ? -8.617 -7.325 1.525 1.00 97.50 141 LYS A CA 1
ATOM 1137 C C . LYS A 1 141 ? -8.351 -7.910 2.911 1.00 97.50 141 LYS A C 1
ATOM 1139 O O . LYS A 1 141 ? -8.720 -7.330 3.932 1.00 97.50 141 LYS A O 1
ATOM 1144 N N . GLU A 1 142 ? -7.730 -9.083 2.923 1.00 97.19 142 GLU A N 1
ATOM 1145 C CA . GLU A 1 142 ? -7.306 -9.758 4.150 1.00 97.19 142 GLU A CA 1
ATOM 1146 C C . GLU A 1 142 ? -6.213 -8.965 4.874 1.00 97.19 142 GLU A C 1
ATOM 1148 O O . GLU A 1 142 ? -5.536 -8.140 4.269 1.00 97.19 142 GLU A O 1
ATOM 1153 N N . ALA A 1 143 ? -6.023 -9.229 6.168 1.00 97.56 143 ALA A N 1
ATOM 1154 C CA . ALA A 1 143 ? -5.011 -8.558 6.984 1.00 97.56 143 ALA A CA 1
ATOM 1155 C C . ALA A 1 143 ? -3.588 -8.693 6.409 1.00 97.56 143 ALA A C 1
ATOM 1157 O O . ALA A 1 143 ? -2.807 -7.742 6.465 1.00 97.56 143 ALA A O 1
ATOM 1158 N N . VAL A 1 144 ? -3.288 -9.838 5.793 1.00 97.75 144 VAL A N 1
ATOM 1159 C CA . VAL A 1 144 ? -2.077 -10.067 5.002 1.00 97.75 144 VAL A CA 1
ATOM 1160 C C . VAL A 1 144 ? -2.474 -10.154 3.529 1.00 97.75 144 VAL A C 1
ATOM 1162 O O . VAL A 1 144 ? -3.094 -11.120 3.097 1.00 97.75 144 VAL A O 1
ATOM 1165 N N . PHE A 1 145 ? -2.128 -9.134 2.748 1.00 96.75 145 PHE A N 1
ATOM 1166 C CA . PHE A 1 145 ? -2.386 -9.049 1.314 1.00 96.75 145 PHE A CA 1
ATOM 1167 C C . PHE A 1 145 ? -1.082 -8.768 0.561 1.00 96.75 145 PHE A C 1
ATOM 1169 O O . PHE A 1 145 ? -0.755 -7.627 0.233 1.00 96.75 145 PHE A O 1
ATOM 1176 N N . CYS A 1 146 ? -0.347 -9.843 0.283 1.00 96.31 146 CYS A N 1
ATOM 1177 C CA . CYS A 1 146 ? 0.965 -9.820 -0.358 1.00 96.31 146 CYS A CA 1
ATOM 1178 C C . CYS A 1 146 ? 0.917 -10.644 -1.649 1.00 96.31 146 CYS A C 1
ATOM 1180 O O . CYS A 1 146 ? 1.202 -11.841 -1.630 1.00 96.31 146 CYS A O 1
ATOM 1182 N N . PRO A 1 147 ? 0.457 -10.059 -2.771 1.00 95.75 147 PRO A N 1
ATOM 1183 C CA . PRO A 1 147 ? 0.437 -10.761 -4.046 1.00 95.75 147 PRO A CA 1
ATOM 1184 C C . PRO A 1 147 ? 1.865 -11.041 -4.522 1.00 95.75 147 PRO A C 1
ATOM 1186 O O . PRO A 1 147 ? 2.768 -10.248 -4.273 1.00 95.75 147 PRO A O 1
ATOM 1189 N N . ASN A 1 148 ? 2.052 -12.139 -5.256 1.00 96.50 148 ASN A N 1
ATOM 1190 C CA . ASN A 1 148 ? 3.326 -12.446 -5.903 1.00 96.50 148 ASN A CA 1
ATOM 1191 C C . ASN A 1 148 ? 3.785 -11.267 -6.792 1.00 96.50 148 ASN A C 1
ATOM 1193 O O . ASN A 1 148 ? 2.992 -10.747 -7.586 1.00 96.50 148 ASN A O 1
ATOM 1197 N N . ALA A 1 149 ? 5.046 -10.857 -6.655 1.00 96.06 149 ALA A N 1
ATOM 1198 C CA . ALA A 1 149 ? 5.603 -9.667 -7.289 1.00 96.06 149 ALA A CA 1
ATOM 1199 C C . ALA A 1 149 ? 5.554 -9.744 -8.824 1.00 96.06 149 ALA A C 1
ATOM 1201 O O . ALA A 1 149 ? 5.078 -8.805 -9.461 1.00 96.06 149 ALA A O 1
ATOM 1202 N N . GLU A 1 150 ? 5.959 -10.870 -9.420 1.00 96.44 150 GLU A N 1
ATOM 1203 C CA . GLU A 1 150 ? 5.922 -11.098 -10.875 1.00 96.44 150 GLU A CA 1
ATOM 1204 C C . GLU A 1 150 ? 4.490 -10.983 -11.419 1.00 96.44 150 GLU A C 1
ATOM 1206 O O . GLU A 1 150 ? 4.215 -10.263 -12.385 1.00 96.44 150 GLU A O 1
ATOM 1211 N N . VAL A 1 151 ? 3.539 -11.633 -10.741 1.00 96.62 151 VAL A N 1
ATOM 1212 C CA . VAL A 1 151 ? 2.117 -11.576 -11.103 1.00 96.62 151 VAL A CA 1
ATOM 1213 C C . VAL A 1 151 ? 1.585 -10.151 -10.982 1.00 96.62 151 VAL A C 1
ATOM 1215 O O . VAL A 1 151 ? 0.861 -9.692 -11.869 1.00 96.62 151 VAL A O 1
ATOM 1218 N N . CYS A 1 152 ? 1.939 -9.441 -9.911 1.00 96.38 152 CYS A N 1
ATOM 1219 C CA . CYS A 1 152 ? 1.547 -8.054 -9.701 1.00 96.38 152 CYS A CA 1
ATOM 1220 C C . CYS A 1 152 ? 2.064 -7.157 -10.833 1.00 96.38 152 CYS A C 1
ATOM 1222 O O . CYS A 1 152 ? 1.262 -6.484 -11.482 1.00 96.38 152 CYS A O 1
ATOM 1224 N N . TYR A 1 153 ? 3.355 -7.212 -11.164 1.00 96.88 153 TYR A N 1
ATOM 1225 C CA . TYR A 1 153 ? 3.929 -6.406 -12.243 1.00 96.88 153 TYR A CA 1
ATOM 1226 C C . TYR A 1 153 ? 3.297 -6.697 -13.604 1.00 96.88 153 TYR A C 1
ATOM 1228 O O . TYR A 1 153 ? 2.936 -5.771 -14.339 1.00 96.88 153 TYR A O 1
ATOM 1236 N N . CYS A 1 154 ? 3.076 -7.972 -13.923 1.00 97.44 154 CYS A N 1
ATOM 1237 C CA . CYS A 1 154 ? 2.409 -8.363 -15.157 1.00 97.44 154 CYS A CA 1
ATOM 1238 C C . CYS A 1 154 ? 0.966 -7.837 -15.220 1.00 97.44 154 CYS A C 1
ATOM 1240 O O . CYS A 1 154 ? 0.552 -7.247 -16.219 1.00 97.44 154 CYS A O 1
ATOM 1242 N N . LYS A 1 155 ? 0.180 -8.019 -14.154 1.00 97.56 155 LYS A N 1
ATOM 1243 C CA . LYS A 1 155 ? -1.253 -7.683 -14.151 1.00 97.56 155 LYS A CA 1
ATOM 1244 C C . LYS A 1 155 ? -1.534 -6.196 -13.992 1.00 97.56 155 LYS A C 1
ATOM 1246 O O . LYS A 1 155 ? -2.488 -5.708 -14.591 1.00 97.56 155 LYS A O 1
ATOM 1251 N N . VAL A 1 156 ? -0.734 -5.487 -13.201 1.00 96.31 156 VAL A N 1
ATOM 1252 C CA . VAL A 1 156 ? -0.931 -4.063 -12.902 1.00 96.31 156 VAL A CA 1
ATOM 1253 C C . VAL A 1 156 ? -0.269 -3.183 -13.958 1.00 96.31 156 VAL A C 1
ATOM 1255 O O . VAL A 1 156 ? -0.870 -2.187 -14.359 1.00 96.31 156 VAL A O 1
ATOM 1258 N N . PHE A 1 157 ? 0.918 -3.565 -14.447 1.00 96.00 157 PHE A N 1
ATOM 1259 C CA . PHE A 1 157 ? 1.773 -2.715 -15.287 1.00 96.00 157 PHE A CA 1
ATOM 1260 C C . PHE A 1 157 ? 2.159 -3.325 -16.648 1.00 96.00 157 PHE A C 1
ATOM 1262 O O . PHE A 1 157 ? 2.911 -2.706 -17.403 1.00 96.00 157 PHE A O 1
ATOM 1269 N N . VAL A 1 158 ? 1.649 -4.512 -17.004 1.00 96.19 158 VAL A N 1
ATOM 1270 C CA . VAL A 1 158 ? 1.981 -5.213 -18.268 1.00 96.19 158 VAL A CA 1
ATOM 1271 C C . VAL A 1 158 ? 3.483 -5.507 -18.397 1.00 96.19 158 VAL A C 1
ATOM 1273 O O . VAL A 1 158 ? 4.041 -5.533 -19.491 1.00 96.19 158 VAL A O 1
ATOM 1276 N N . LEU A 1 159 ? 4.159 -5.720 -17.270 1.00 95.31 159 LEU A N 1
ATOM 1277 C CA . LEU A 1 159 ? 5.568 -6.105 -17.216 1.00 95.31 159 LEU A CA 1
ATOM 1278 C C . LEU A 1 159 ? 5.660 -7.618 -16.974 1.00 95.31 159 LEU A C 1
ATOM 1280 O O . LEU A 1 159 ? 5.993 -8.065 -15.884 1.00 95.31 159 LEU A O 1
ATOM 1284 N N . CYS A 1 160 ? 5.256 -8.404 -17.974 1.00 96.00 160 CYS A N 1
ATOM 1285 C CA . CYS A 1 160 ? 5.110 -9.862 -17.847 1.00 96.00 160 CYS A CA 1
ATOM 1286 C C . CYS A 1 160 ? 6.371 -10.662 -18.195 1.00 96.00 160 CYS A C 1
ATOM 1288 O O . CYS A 1 160 ? 6.393 -11.863 -17.963 1.00 96.00 160 CYS A O 1
ATOM 1290 N N . ASP A 1 161 ? 7.387 -10.013 -18.764 1.00 95.38 161 ASP A N 1
ATOM 1291 C CA . ASP A 1 161 ? 8.635 -10.668 -19.176 1.00 95.38 161 ASP A CA 1
ATOM 1292 C C . ASP A 1 161 ? 9.736 -10.578 -18.099 1.00 95.38 161 ASP A C 1
ATOM 1294 O O . ASP A 1 161 ? 10.856 -11.036 -18.326 1.00 95.38 161 ASP A O 1
ATOM 1298 N N . LEU A 1 162 ? 9.419 -9.990 -16.937 1.00 94.25 162 LEU A N 1
ATOM 1299 C CA . LEU A 1 162 ? 10.347 -9.846 -15.817 1.00 94.25 162 LEU A CA 1
ATOM 1300 C C . LEU A 1 162 ? 10.764 -11.214 -15.268 1.00 94.25 162 LEU A C 1
ATOM 1302 O O . LEU A 1 162 ? 9.933 -12.093 -15.056 1.00 94.25 162 LEU A O 1
ATOM 1306 N N . GLN A 1 163 ? 12.052 -11.372 -14.987 1.00 94.06 163 GLN A N 1
ATOM 1307 C CA . GLN A 1 163 ? 12.613 -12.519 -14.282 1.00 94.06 163 GLN A CA 1
ATOM 1308 C C . GLN A 1 163 ? 12.768 -12.172 -12.802 1.00 94.06 163 GLN A C 1
ATOM 1310 O O . GLN A 1 163 ? 13.783 -11.624 -12.366 1.00 94.06 163 GLN A O 1
ATOM 1315 N N . CYS A 1 164 ? 11.737 -12.486 -12.025 1.00 95.44 164 CYS A N 1
ATOM 1316 C CA . CYS A 1 164 ? 11.748 -12.306 -10.580 1.00 95.44 164 CYS A CA 1
ATOM 1317 C C . CYS A 1 164 ? 12.354 -13.537 -9.884 1.00 95.44 164 CYS A C 1
ATOM 1319 O O . CYS A 1 164 ? 12.206 -14.670 -10.345 1.00 95.44 164 CYS A O 1
ATOM 1321 N N . GLU A 1 165 ? 13.076 -13.331 -8.785 1.00 94.75 165 GLU A N 1
ATOM 1322 C CA . GLU A 1 165 ? 13.819 -14.407 -8.120 1.00 94.75 165 GLU A CA 1
ATOM 1323 C C . GLU A 1 165 ? 12.945 -15.313 -7.259 1.00 94.75 165 GLU A C 1
ATOM 1325 O O . GLU A 1 165 ? 13.213 -16.512 -7.154 1.00 94.75 165 GLU A O 1
ATOM 1330 N N . ASP A 1 166 ? 11.923 -14.737 -6.635 1.00 93.75 166 ASP A N 1
ATOM 1331 C CA . ASP A 1 166 ? 10.949 -15.442 -5.814 1.00 93.75 166 ASP A CA 1
ATOM 1332 C C . ASP A 1 166 ? 9.622 -14.667 -5.765 1.00 93.75 166 ASP A C 1
ATOM 1334 O O . ASP A 1 166 ? 9.401 -13.713 -6.511 1.00 93.75 166 ASP A O 1
ATOM 1338 N N . GLU A 1 167 ? 8.702 -15.101 -4.904 1.00 93.38 167 GLU A N 1
ATOM 1339 C CA . GLU A 1 167 ? 7.371 -14.507 -4.813 1.00 93.38 167 GLU A CA 1
ATOM 1340 C C . GLU A 1 167 ? 7.341 -13.045 -4.358 1.00 93.38 167 GLU A C 1
ATOM 1342 O O . GLU A 1 167 ? 6.397 -12.338 -4.704 1.00 93.38 167 GLU A O 1
ATOM 1347 N N . GLY A 1 168 ? 8.353 -12.578 -3.631 1.00 92.44 168 GLY A N 1
ATOM 1348 C CA . GLY A 1 168 ? 8.416 -11.222 -3.100 1.00 92.44 168 GLY A CA 1
ATOM 1349 C C . GLY A 1 168 ? 9.489 -10.339 -3.728 1.00 92.44 168 GLY A C 1
ATOM 1350 O O . GLY A 1 168 ? 9.424 -9.114 -3.591 1.00 92.44 168 GLY A O 1
ATOM 1351 N N . HIS A 1 169 ? 10.466 -10.922 -4.420 1.00 93.38 169 HIS A N 1
ATOM 1352 C CA . HIS A 1 169 ? 11.630 -10.208 -4.938 1.00 93.38 169 HIS A CA 1
ATOM 1353 C C . HIS A 1 169 ? 11.669 -10.209 -6.461 1.00 93.38 169 HIS A C 1
ATOM 1355 O O . HIS A 1 169 ? 11.563 -11.251 -7.099 1.00 93.38 169 HIS A O 1
ATOM 1361 N N . CYS A 1 170 ? 11.864 -9.019 -7.031 1.00 94.50 170 CYS A N 1
ATOM 1362 C CA . CYS A 1 170 ? 12.069 -8.847 -8.461 1.00 94.50 170 CYS A CA 1
ATOM 1363 C C . CYS A 1 170 ? 13.105 -7.749 -8.724 1.00 94.50 170 CYS A C 1
ATOM 1365 O O . CYS A 1 170 ? 12.753 -6.584 -8.946 1.00 94.50 170 CYS A O 1
ATOM 1367 N N . ARG A 1 171 ? 14.397 -8.096 -8.656 1.00 92.00 171 ARG A N 1
ATOM 1368 C CA . ARG A 1 171 ? 15.482 -7.100 -8.790 1.00 92.00 171 ARG A CA 1
ATOM 1369 C C . ARG A 1 171 ? 15.638 -6.538 -10.198 1.00 92.00 171 ARG A C 1
ATOM 1371 O O . ARG A 1 171 ? 16.238 -5.477 -10.333 1.00 92.00 171 ARG A O 1
ATOM 1378 N N . GLU A 1 172 ? 15.080 -7.188 -11.221 1.00 91.38 172 GLU A N 1
ATOM 1379 C CA . GLU A 1 172 ? 14.983 -6.585 -12.560 1.00 91.38 172 GLU A CA 1
ATOM 1380 C C . GLU A 1 172 ? 14.153 -5.297 -12.564 1.00 91.38 172 GLU A C 1
ATOM 1382 O O . GLU A 1 172 ? 14.404 -4.418 -13.383 1.00 91.38 172 GLU A O 1
ATOM 1387 N N . GLN A 1 173 ? 13.196 -5.172 -11.641 1.00 91.38 173 GLN A N 1
ATOM 1388 C CA . GLN A 1 173 ? 12.283 -4.036 -11.590 1.00 91.38 173 GLN A CA 1
ATOM 1389 C C . GLN A 1 173 ? 12.577 -3.087 -10.427 1.00 91.38 173 GLN A C 1
ATOM 1391 O O . GLN A 1 173 ? 12.518 -1.874 -10.606 1.00 91.38 173 GLN A O 1
ATOM 1396 N N . TYR A 1 174 ? 12.901 -3.604 -9.239 1.00 90.50 174 TYR A N 1
ATOM 1397 C CA . TYR A 1 174 ? 13.141 -2.758 -8.073 1.0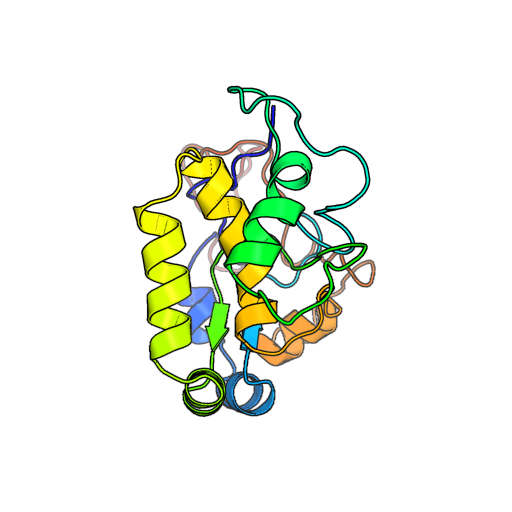0 90.50 174 TYR A CA 1
ATOM 1398 C C . TYR A 1 174 ? 14.245 -3.287 -7.163 1.00 90.50 174 TYR A C 1
ATOM 1400 O O . TYR A 1 174 ? 14.272 -4.455 -6.770 1.00 90.50 174 TYR A O 1
ATOM 1408 N N . THR A 1 175 ? 15.108 -2.368 -6.735 1.00 87.50 175 THR A N 1
ATOM 1409 C CA . THR A 1 175 ? 16.085 -2.577 -5.667 1.00 87.50 175 THR A CA 1
ATOM 1410 C C . THR A 1 175 ? 15.993 -1.433 -4.673 1.00 87.50 175 THR A C 1
ATOM 1412 O O . THR A 1 175 ? 15.991 -0.271 -5.081 1.00 87.50 175 THR A O 1
ATOM 1415 N N . LEU A 1 176 ? 15.972 -1.745 -3.375 1.00 84.50 176 LEU A N 1
ATOM 1416 C CA . LEU A 1 176 ? 15.978 -0.721 -2.333 1.00 84.50 176 LEU A CA 1
ATOM 1417 C C . LEU A 1 176 ? 17.248 0.146 -2.458 1.00 84.50 176 LEU A C 1
ATOM 1419 O O . LEU A 1 176 ? 18.353 -0.408 -2.430 1.00 84.50 176 LEU A O 1
ATOM 1423 N N . PRO A 1 177 ? 17.125 1.479 -2.594 1.00 84.31 177 PRO A N 1
ATOM 1424 C CA . PRO A 1 177 ? 18.287 2.339 -2.734 1.00 84.31 177 PRO A CA 1
ATOM 1425 C C . PRO A 1 177 ? 19.100 2.378 -1.430 1.00 84.31 177 PRO A C 1
ATOM 1427 O O . PRO A 1 177 ? 18.533 2.303 -0.337 1.00 84.31 177 PRO A O 1
ATOM 1430 N N . PRO A 1 178 ? 20.431 2.546 -1.516 1.00 84.00 178 PRO A N 1
ATOM 1431 C CA . PRO A 1 178 ? 21.299 2.583 -0.338 1.00 84.00 178 PRO A CA 1
ATOM 1432 C C . PRO A 1 178 ? 21.112 3.850 0.512 1.00 84.00 178 PRO A C 1
ATOM 1434 O O . PRO A 1 178 ? 21.463 3.854 1.691 1.00 84.00 178 PRO A O 1
ATOM 1437 N N . PHE A 1 179 ? 20.568 4.924 -0.070 1.00 83.50 179 PHE A N 1
ATOM 1438 C CA . PHE A 1 179 ? 20.334 6.205 0.594 1.00 83.50 179 PHE A CA 1
ATOM 1439 C C . PHE A 1 179 ? 18.973 6.786 0.193 1.00 83.50 179 PHE A C 1
ATOM 1441 O O . PHE A 1 179 ? 18.479 6.537 -0.903 1.00 83.50 179 PHE A O 1
ATOM 1448 N N . SER A 1 180 ? 18.391 7.616 1.062 1.00 76.75 180 SER A N 1
ATOM 1449 C CA . SER A 1 180 ? 17.097 8.278 0.833 1.00 76.75 180 SER A CA 1
ATOM 1450 C C . SER A 1 180 ? 17.165 9.494 -0.101 1.00 76.75 180 SER A C 1
ATOM 1452 O O . SER A 1 180 ? 16.132 10.062 -0.456 1.00 76.75 180 SER A O 1
ATOM 1454 N N . THR A 1 181 ? 18.369 9.918 -0.487 1.00 83.12 181 THR A N 1
ATOM 1455 C CA . THR A 1 181 ? 18.617 11.042 -1.394 1.00 83.12 181 THR A CA 1
ATOM 1456 C C . THR A 1 181 ? 19.082 10.542 -2.752 1.00 83.12 181 THR A C 1
ATOM 1458 O O . THR A 1 181 ? 19.955 9.673 -2.817 1.00 83.12 181 THR A O 1
ATOM 1461 N N . LEU A 1 182 ? 18.553 11.132 -3.825 1.00 86.06 182 LEU A N 1
ATOM 1462 C CA . LEU A 1 182 ? 19.020 10.865 -5.185 1.00 86.06 182 LEU A CA 1
ATOM 1463 C C . LEU A 1 182 ? 20.483 11.316 -5.361 1.00 86.06 182 LEU A C 1
ATOM 1465 O O . LEU A 1 182 ? 20.878 12.333 -4.779 1.00 86.06 182 LEU A O 1
ATOM 1469 N N . PRO A 1 183 ? 21.289 10.586 -6.150 1.00 88.94 183 PRO A N 1
ATOM 1470 C CA . PRO A 1 183 ? 22.665 10.968 -6.443 1.00 88.94 183 PRO A CA 1
ATOM 1471 C C . PRO A 1 183 ? 22.723 12.207 -7.348 1.00 88.94 183 PRO A C 1
ATOM 1473 O O . PRO A 1 183 ? 21.788 12.525 -8.088 1.00 88.94 183 PRO A O 1
ATOM 1476 N N . GLU A 1 184 ? 23.858 12.904 -7.323 1.00 90.50 184 GLU A N 1
ATOM 1477 C CA . GLU A 1 184 ? 24.122 13.992 -8.264 1.00 90.50 184 GLU A CA 1
ATOM 1478 C C . GLU A 1 184 ? 24.152 13.454 -9.707 1.00 90.50 184 GLU A C 1
ATOM 1480 O O . GLU A 1 184 ? 24.812 12.458 -10.000 1.00 90.50 184 GLU A O 1
ATOM 1485 N N . GLY A 1 185 ? 23.428 14.109 -10.621 1.00 89.25 185 GLY A N 1
ATOM 1486 C CA . GLY A 1 185 ? 23.330 13.680 -12.022 1.00 89.25 185 GLY A CA 1
ATOM 1487 C C . GLY A 1 185 ? 22.223 12.660 -12.323 1.00 89.25 185 GLY A C 1
ATOM 1488 O O . GLY A 1 185 ? 22.132 12.185 -13.457 1.00 89.25 185 GLY A O 1
ATOM 1489 N N . TRP A 1 186 ? 21.350 12.344 -11.359 1.00 89.25 186 TRP A N 1
ATOM 1490 C CA . TRP A 1 186 ? 20.143 11.542 -11.600 1.00 89.25 186 TRP A CA 1
ATOM 1491 C C . TRP A 1 186 ? 19.277 12.128 -12.740 1.00 89.25 186 TRP A C 1
ATOM 1493 O O . TRP A 1 186 ? 19.122 13.351 -12.813 1.00 89.25 186 TRP A O 1
ATOM 1503 N N . PRO A 1 187 ? 18.684 11.307 -13.631 1.00 90.25 187 PRO A N 1
ATOM 1504 C CA . PRO A 1 187 ? 18.663 9.840 -13.640 1.00 90.25 187 PRO A CA 1
ATOM 1505 C C . PRO A 1 187 ? 19.827 9.180 -14.394 1.00 90.25 187 PRO A C 1
ATOM 1507 O O . PRO A 1 187 ? 19.805 7.972 -14.590 1.00 90.25 187 PRO A O 1
ATOM 1510 N N . TRP A 1 188 ? 20.834 9.931 -14.839 1.00 92.38 188 TRP A N 1
ATOM 1511 C CA . TRP A 1 188 ? 21.912 9.405 -15.690 1.00 92.38 188 TRP A CA 1
ATOM 1512 C C . TRP A 1 188 ? 23.114 8.867 -14.918 1.00 92.38 188 TRP A C 1
ATOM 1514 O O . TRP A 1 188 ? 23.955 8.197 -15.512 1.00 92.38 188 TRP A O 1
ATOM 1524 N N . SER A 1 189 ? 23.182 9.133 -13.616 1.00 91.06 189 SER A N 1
ATOM 1525 C CA . SER A 1 189 ? 24.195 8.603 -12.703 1.00 91.06 189 SER A CA 1
ATOM 1526 C C . SER A 1 189 ? 23.515 7.877 -11.545 1.00 91.06 189 SER A C 1
ATOM 1528 O O . SER A 1 189 ? 22.623 8.444 -10.912 1.00 91.06 189 SER A O 1
ATOM 1530 N N . GLY A 1 190 ? 23.924 6.636 -11.278 1.00 87.38 190 GLY A N 1
ATOM 1531 C CA . GLY A 1 190 ? 23.441 5.828 -10.158 1.00 87.38 190 GLY A CA 1
ATOM 1532 C C . GLY A 1 190 ? 24.076 6.215 -8.816 1.00 87.38 190 GLY A C 1
ATOM 1533 O O . GLY A 1 190 ? 24.947 7.083 -8.738 1.00 87.38 190 GLY A O 1
ATOM 1534 N N . TRP A 1 191 ? 23.652 5.556 -7.731 1.00 86.19 191 TRP A N 1
ATOM 1535 C CA . TRP A 1 191 ? 24.213 5.771 -6.383 1.00 86.19 191 TRP A CA 1
ATOM 1536 C C . TRP A 1 191 ? 25.677 5.343 -6.238 1.00 86.19 191 TRP A C 1
ATOM 1538 O O . TRP A 1 191 ? 26.369 5.816 -5.340 1.00 86.19 191 TRP A O 1
ATOM 1548 N N . ASP A 1 192 ? 26.153 4.464 -7.113 1.00 88.38 192 ASP A N 1
ATOM 1549 C CA . ASP A 1 192 ? 27.560 4.076 -7.235 1.00 88.38 192 ASP A CA 1
ATOM 1550 C C . ASP A 1 192 ? 28.395 5.100 -8.032 1.00 88.38 192 ASP A C 1
ATOM 1552 O O . ASP A 1 192 ? 29.607 4.934 -8.178 1.00 88.38 192 ASP A O 1
ATOM 1556 N N . GLY A 1 193 ? 27.762 6.162 -8.543 1.00 85.94 193 GLY A N 1
ATOM 1557 C CA . GLY A 1 193 ? 28.375 7.162 -9.413 1.00 85.94 193 GLY A CA 1
ATOM 1558 C C . GLY A 1 193 ? 28.603 6.679 -10.847 1.00 85.94 193 GLY A C 1
ATOM 1559 O O . GLY A 1 193 ? 29.185 7.417 -11.645 1.00 85.94 193 GLY A O 1
ATOM 1560 N N . ALA A 1 194 ? 28.166 5.466 -11.197 1.00 88.81 194 ALA A N 1
ATOM 1561 C CA . ALA A 1 194 ? 28.275 4.945 -12.548 1.00 88.81 194 ALA A CA 1
ATOM 1562 C C . ALA A 1 194 ? 27.195 5.551 -13.450 1.00 88.81 194 ALA A C 1
ATOM 1564 O O . ALA A 1 194 ? 26.075 5.837 -13.022 1.00 88.81 194 ALA A O 1
ATOM 1565 N N . TRP A 1 195 ? 27.535 5.736 -14.726 1.00 90.69 195 TRP A N 1
ATOM 1566 C CA . TRP A 1 195 ? 26.557 6.157 -15.721 1.00 90.69 195 TRP A CA 1
ATOM 1567 C C . TRP A 1 195 ? 25.535 5.042 -15.968 1.00 90.69 195 TRP A C 1
ATOM 1569 O O . TRP A 1 195 ? 25.910 3.883 -16.152 1.00 90.69 195 TRP A O 1
ATOM 1579 N N . GLN A 1 196 ? 24.259 5.409 -16.046 1.00 87.19 196 GLN A N 1
ATOM 1580 C CA . GLN A 1 196 ? 23.154 4.517 -16.379 1.00 87.19 196 GLN A CA 1
ATOM 1581 C C . GLN A 1 196 ? 22.291 5.112 -17.496 1.00 87.19 196 GLN A C 1
ATOM 1583 O O . GLN A 1 196 ? 22.106 6.327 -17.601 1.00 87.19 196 GLN A O 1
ATOM 1588 N N . ASN A 1 197 ? 21.750 4.248 -18.355 1.00 84.50 197 ASN A N 1
ATOM 1589 C CA . ASN A 1 197 ? 20.925 4.684 -19.474 1.00 84.50 197 ASN A CA 1
ATOM 1590 C C . ASN A 1 197 ? 19.450 4.811 -19.063 1.00 84.50 197 ASN A C 1
ATOM 1592 O O . ASN A 1 197 ? 18.667 3.877 -19.227 1.00 84.50 197 ASN A O 1
ATOM 1596 N N . ALA A 1 198 ? 19.054 5.998 -18.607 1.00 84.44 198 ALA A N 1
ATOM 1597 C CA . ALA A 1 198 ? 17.686 6.278 -18.169 1.00 84.44 198 ALA A CA 1
ATOM 1598 C C . ALA A 1 198 ? 16.614 6.180 -19.277 1.00 84.44 198 ALA A C 1
ATOM 1600 O O . ALA A 1 198 ? 15.427 6.242 -18.985 1.00 84.44 198 ALA A O 1
ATOM 1601 N N . THR A 1 199 ? 16.992 6.063 -20.557 1.00 80.00 199 THR A N 1
ATOM 1602 C CA . THR A 1 199 ? 16.010 5.930 -21.657 1.00 80.00 199 THR A CA 1
ATOM 1603 C C . THR A 1 199 ? 15.556 4.488 -21.880 1.00 80.00 199 THR A C 1
ATOM 1605 O O . THR A 1 199 ? 14.521 4.271 -22.503 1.00 80.00 199 THR A O 1
ATOM 1608 N N . VAL A 1 200 ? 16.346 3.509 -21.428 1.00 72.69 200 VAL A N 1
ATOM 1609 C CA . VAL A 1 200 ? 16.065 2.071 -21.609 1.00 72.69 200 VAL A CA 1
ATOM 1610 C C . VAL A 1 200 ? 15.713 1.355 -20.309 1.00 72.69 200 VAL A C 1
ATOM 1612 O O . VAL A 1 200 ? 15.200 0.242 -20.376 1.00 72.69 200 VAL A O 1
ATOM 1615 N N . MET A 1 201 ? 15.994 1.979 -19.160 1.00 65.50 201 MET A N 1
ATOM 1616 C CA . MET A 1 201 ? 15.360 1.638 -17.882 1.00 65.50 201 MET A CA 1
ATOM 1617 C C . MET A 1 201 ? 13.877 1.930 -17.974 1.00 65.50 201 MET A C 1
ATOM 1619 O O . MET A 1 201 ? 13.064 1.208 -17.372 1.00 65.50 201 MET A O 1
#

Sequence (201 aa):
MSPFCALYGYNDDPLYDGVRTLSRLQLTYILEQGYVNLRCVWTLGCPHEIHPLDHPADEITSETHADQVYAAAFKELFPDAPIPESIGVSCCAQFAVSKATILQRPREEYERYRRWLLETDLEDGLSGRVLEYSWHIIFGKEAVFCPNAEVCYCKVFVLCDLQCEDEGHCREQYTLPPFSTLPEGWPWSGWDGAWQNATVM

Foldseek 3Di:
DPPPCFPQHQALAPQSDPVLLVVQFDVVLQQVVQKDRRHQFQPDFPQFNAQLPDAADPDDDPPDDLNNCLQVVCCQLPVPDDDDRGAGDRFHDHMGGDPVLLVVDDVVSVVSLVVCLVPPPDDNSNNVRSVRRCVCVSSPDDRGDRFFRLCSCCSGRVPNPFDAPGRRGGVVRHDDAPDSDADPPPPQAHPVRDGDDPVVD

Radius of gyration: 17.94 Å; chains: 1; bounding box: 49×30×50 Å

InterPro domains:
  IPR021838 Protein of unknown function DUF3431 [PF11913] (11-155)

Organism: Aureobasidium pullulans (NCBI:txid5580)